Protein AF-A0A3N1KPX7-F1 (afdb_monomer_lite)

Secondary structure (DSSP, 8-state):
---SEEEETTEE---SHHHHHHHHHHHHHHHH-HHHHHH-SS--HHHHHHHHHHHTT-S-EEE---HHHHSGGG--TTTTTHHHHHHHHHHGGG---EEEE--HHHHHHHHHHHHHHH-TT-TTTTSSSS----HHHHHHHHHHHHHTT-TTSGGGTTT-HHHHHHHHHHHHGGG-EEEESGGGB-TT-BBPTHHHHHHT-PPPPSBPP-SS---HHHHHHHHHHHH-TT--HHHHHHHHHHTTTHHHHHHH-HHHHHHHIIIIIHHHHHHHHHHHHHHTSPP-----------

Radius of gyration: 21.43 Å; chains: 1; bounding box: 66×42×53 Å

pLDDT: mean 78.4, std 14.87, range [36.91, 95.75]

Sequence (294 aa):
MQDVVYLGPKGSRIDDPRLKQAANLLVSTIKFRPREIVTASRLPAALLDAADAVLQLGRPVLFSEETLATSATQLDYDRIPLVPLALARLFGDRLGAAIVLREPLAFIASLLLQKMWSRPHSSQATKTGGGWPGPRDILDLHLAAADRQDPRFIFTSACRYDRIIEAYRKALGPGLALFAYEPLFDERRLYRHAFSDLLGTAPADGEIGHENPSSEDKRLEMASRYLGRQADPQQILQFAAAWADLPDIVTQDSRLVAYAERHCMTPYAEALRATEALASRRPRADLGRRRAIG

Organism: NCBI:txid94

Structure (mmCIF, N/CA/C/O backbone):
data_AF-A0A3N1KPX7-F1
#
_entry.id   AF-A0A3N1KPX7-F1
#
loop_
_atom_site.group_PDB
_atom_site.id
_atom_site.type_symbol
_atom_site.label_atom_id
_atom_site.label_alt_id
_atom_site.label_comp_id
_atom_site.label_asym_id
_atom_site.label_entity_id
_atom_site.label_seq_id
_atom_site.pdbx_PDB_ins_code
_atom_site.Cartn_x
_atom_site.Cartn_y
_atom_site.Cartn_z
_atom_site.occupancy
_atom_site.B_iso_or_equiv
_atom_site.auth_seq_id
_atom_site.auth_comp_id
_atom_site.auth_asym_id
_atom_site.auth_atom_id
_atom_site.pdbx_PDB_model_num
ATOM 1 N N . MET A 1 1 ? -10.383 23.419 8.125 1.00 44.06 1 MET A N 1
ATOM 2 C CA . MET A 1 1 ? -10.549 22.133 7.425 1.00 44.06 1 MET A CA 1
ATOM 3 C C . MET A 1 1 ? -9.345 21.245 7.740 1.00 44.06 1 MET A C 1
ATOM 5 O O . MET A 1 1 ? -8.367 21.242 7.006 1.00 44.06 1 MET A O 1
ATOM 9 N N . GLN A 1 2 ? -9.359 20.583 8.897 1.00 53.00 2 GLN A N 1
ATOM 10 C CA . GLN A 1 2 ? -8.434 19.485 9.220 1.00 53.00 2 GLN A CA 1
ATOM 11 C C . GLN A 1 2 ? -9.227 18.496 10.077 1.00 53.00 2 GLN A C 1
ATOM 13 O O . GLN A 1 2 ? -9.071 18.412 11.299 1.00 53.00 2 GLN A O 1
ATOM 18 N N . ASP A 1 3 ? -10.153 17.820 9.401 1.00 76.81 3 ASP A N 1
ATOM 19 C CA . ASP A 1 3 ? -11.158 16.951 10.020 1.00 76.81 3 ASP A CA 1
ATOM 20 C C . ASP A 1 3 ? -10.636 15.519 10.210 1.00 76.81 3 ASP A C 1
ATOM 22 O O . ASP A 1 3 ? -11.316 14.688 10.796 1.00 76.81 3 ASP A O 1
ATOM 26 N N . VAL A 1 4 ? -9.407 15.235 9.763 1.00 76.12 4 VAL A N 1
ATOM 27 C CA . VAL A 1 4 ? -8.743 13.934 9.900 1.00 76.12 4 VAL A CA 1
ATOM 28 C C . VAL A 1 4 ? -7.304 14.138 10.359 1.00 76.12 4 VAL A C 1
ATOM 30 O O . VAL A 1 4 ? -6.575 14.965 9.807 1.00 76.12 4 VAL A O 1
ATOM 33 N N . VAL A 1 5 ? -6.876 13.354 11.345 1.00 82.31 5 VAL A N 1
ATOM 34 C CA . VAL A 1 5 ? -5.485 13.321 11.807 1.00 82.31 5 VAL A CA 1
ATOM 35 C C . VAL A 1 5 ? -4.746 12.201 11.083 1.00 82.31 5 VAL A C 1
ATOM 37 O O . VAL A 1 5 ? -5.077 11.028 11.231 1.00 82.31 5 VAL A O 1
ATOM 40 N N . TYR A 1 6 ? -3.733 12.552 10.291 1.00 83.12 6 TYR A N 1
ATOM 41 C CA . TYR A 1 6 ? -2.891 11.573 9.601 1.00 83.12 6 TYR A CA 1
ATOM 42 C C . TYR A 1 6 ? -1.758 11.088 10.507 1.00 83.12 6 TYR A C 1
ATOM 44 O O . TYR A 1 6 ? -0.968 11.897 11.009 1.00 83.12 6 TYR A O 1
ATOM 52 N N . LEU A 1 7 ? -1.656 9.768 10.650 1.00 82.00 7 LEU A N 1
ATOM 53 C CA . LEU A 1 7 ? -0.546 9.060 11.273 1.00 82.00 7 LEU A CA 1
ATOM 54 C C . LEU A 1 7 ? 0.114 8.165 10.223 1.00 82.00 7 LEU A C 1
ATOM 56 O O . LEU A 1 7 ? -0.466 7.177 9.776 1.00 82.00 7 LEU A O 1
ATOM 60 N N . GLY A 1 8 ? 1.342 8.494 9.834 1.00 74.44 8 GLY A N 1
ATOM 61 C CA . GLY A 1 8 ? 2.063 7.703 8.846 1.00 74.44 8 GLY A CA 1
ATOM 62 C C . GLY A 1 8 ? 3.578 7.803 8.972 1.00 74.44 8 GLY A C 1
ATOM 63 O O . GLY A 1 8 ? 4.103 8.469 9.867 1.00 74.44 8 GLY A O 1
ATOM 64 N N . PRO A 1 9 ? 4.316 7.138 8.072 1.00 63.47 9 PRO A N 1
ATOM 65 C CA . PRO A 1 9 ? 5.773 7.025 8.150 1.00 63.47 9 PRO A CA 1
ATOM 66 C C . PRO A 1 9 ? 6.507 8.354 7.953 1.00 63.47 9 PRO A C 1
ATOM 68 O O . PRO A 1 9 ? 7.649 8.482 8.386 1.00 63.47 9 PRO A O 1
ATOM 71 N N . LYS A 1 10 ? 5.858 9.349 7.336 1.00 66.00 10 LYS A N 1
ATOM 72 C CA . LYS A 1 10 ? 6.381 10.717 7.198 1.00 66.00 10 LYS A CA 1
ATOM 73 C C . LYS A 1 10 ? 6.104 11.596 8.431 1.00 66.00 10 LYS A C 1
ATOM 75 O O . L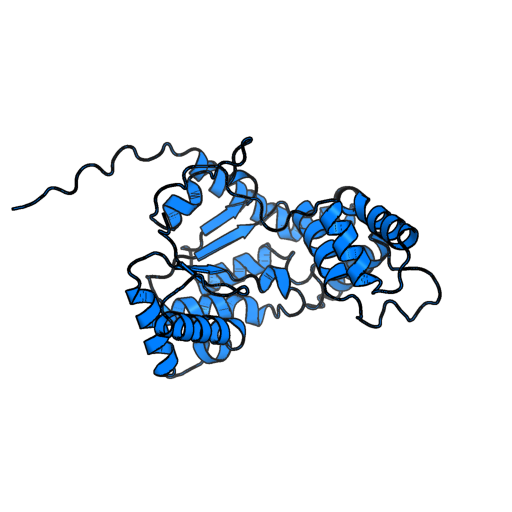YS A 1 10 ? 6.413 12.784 8.412 1.00 66.00 10 LYS A O 1
ATOM 80 N N . GLY A 1 11 ? 5.549 11.015 9.497 1.00 67.31 11 GLY A N 1
ATOM 81 C CA . GLY A 1 11 ? 5.198 11.686 10.748 1.00 67.31 11 GLY A CA 1
ATOM 82 C C . GLY A 1 11 ? 3.704 11.989 10.875 1.00 67.31 11 GLY A C 1
ATOM 83 O O . GLY A 1 11 ? 2.906 11.700 9.984 1.00 67.31 11 GLY A O 1
ATOM 84 N N . SER A 1 12 ? 3.332 12.575 12.014 1.00 72.69 12 SER A N 1
ATOM 85 C CA . SER A 1 12 ? 1.973 13.038 12.301 1.00 72.69 12 SER A CA 1
ATOM 86 C C . SER A 1 12 ? 1.849 14.550 12.112 1.00 72.69 12 SER A C 1
ATOM 88 O O . SER A 1 12 ? 2.711 15.304 12.574 1.00 72.69 12 SER A O 1
ATOM 90 N N . ARG A 1 13 ? 0.741 15.010 11.522 1.00 75.75 13 ARG A N 1
ATOM 91 C CA . ARG A 1 13 ? 0.365 16.439 11.494 1.00 75.75 13 ARG A CA 1
ATOM 92 C C . ARG A 1 13 ? -0.357 16.819 12.797 1.00 75.75 13 ARG A C 1
ATOM 94 O O . ARG A 1 13 ? -1.526 17.180 12.781 1.00 75.75 13 ARG A O 1
ATOM 101 N N . ILE A 1 14 ? 0.323 16.619 13.927 1.00 83.44 14 ILE A N 1
ATOM 102 C CA . ILE A 1 14 ? -0.175 16.923 15.277 1.00 83.44 14 ILE A CA 1
ATOM 103 C C . ILE A 1 14 ? 0.752 17.972 15.888 1.00 83.44 14 ILE A C 1
ATOM 105 O O . ILE A 1 14 ? 1.956 17.725 16.005 1.00 83.44 14 ILE A O 1
ATOM 109 N N . ASP A 1 15 ? 0.180 19.109 16.280 1.00 84.56 15 ASP A N 1
ATOM 110 C CA . ASP A 1 15 ? 0.929 20.229 16.860 1.00 84.56 15 ASP A CA 1
ATOM 111 C C . ASP A 1 15 ? 1.203 20.041 18.358 1.00 84.56 15 ASP A C 1
ATOM 113 O O . ASP A 1 15 ? 2.252 20.455 18.849 1.00 84.56 15 ASP A O 1
ATOM 117 N N . ASP A 1 16 ? 0.303 19.370 19.086 1.00 87.88 16 ASP A N 1
ATOM 118 C CA . ASP A 1 16 ? 0.487 19.075 20.509 1.00 87.88 16 ASP A CA 1
ATOM 119 C C . ASP A 1 16 ? 1.662 18.090 20.718 1.00 87.88 16 ASP A C 1
ATOM 121 O O . ASP A 1 16 ? 1.612 16.956 20.224 1.00 87.88 16 ASP A O 1
ATOM 125 N N . PRO A 1 17 ? 2.717 18.470 21.469 1.00 89.38 17 PRO A N 1
ATOM 126 C C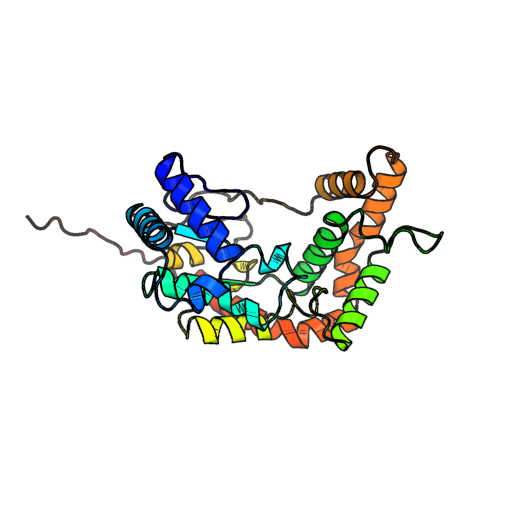A . PRO A 1 17 ? 3.902 17.631 21.644 1.00 89.38 17 PRO A CA 1
ATOM 127 C C . PRO A 1 17 ? 3.639 16.294 22.346 1.00 89.38 17 PRO A C 1
ATOM 129 O O . PRO A 1 17 ? 4.281 15.294 22.013 1.00 89.38 17 PRO A O 1
ATOM 132 N N . ARG A 1 18 ? 2.703 16.252 23.303 1.00 87.56 18 ARG A N 1
ATOM 133 C CA . ARG A 1 18 ? 2.369 15.031 24.052 1.00 87.56 18 ARG A CA 1
ATOM 134 C C . ARG A 1 18 ? 1.606 14.059 23.162 1.00 87.56 18 ARG A C 1
ATOM 136 O O . ARG A 1 18 ? 1.960 12.883 23.093 1.00 87.56 18 ARG A O 1
ATOM 143 N N . LEU A 1 19 ? 0.618 14.558 22.421 1.00 88.81 19 LEU A N 1
ATOM 144 C CA . LEU A 1 19 ? -0.140 13.755 21.459 1.00 88.81 19 LEU A CA 1
ATOM 145 C C . LEU A 1 19 ? 0.745 13.274 20.307 1.00 88.81 19 LEU A C 1
ATOM 147 O O . LEU A 1 19 ? 0.646 12.122 19.890 1.00 88.81 19 LEU A O 1
ATOM 151 N N . LYS A 1 20 ? 1.672 14.114 19.839 1.00 89.94 20 LYS A N 1
ATOM 152 C CA . LYS A 1 20 ? 2.679 13.728 18.846 1.00 89.94 20 LYS A CA 1
ATOM 153 C C . LYS A 1 20 ? 3.583 12.606 19.360 1.00 89.94 20 LYS A C 1
ATOM 155 O O . LYS A 1 20 ? 3.873 11.666 18.622 1.00 89.94 20 LYS A O 1
ATOM 160 N N . GLN A 1 21 ? 4.012 12.664 20.622 1.00 90.56 21 GLN A N 1
ATOM 161 C CA . GLN A 1 21 ? 4.800 11.595 21.240 1.00 90.56 21 GLN A CA 1
ATOM 162 C C . GLN A 1 21 ? 4.004 10.284 21.346 1.00 90.56 21 GLN A C 1
ATOM 164 O O . GLN A 1 21 ? 4.529 9.232 20.977 1.00 90.56 21 GLN A O 1
ATOM 169 N N . ALA A 1 22 ? 2.742 10.347 21.783 1.00 91.62 22 ALA A N 1
ATOM 170 C CA . ALA A 1 22 ? 1.843 9.193 21.834 1.00 91.62 22 ALA A CA 1
ATOM 171 C C . ALA A 1 22 ? 1.631 8.567 20.443 1.00 91.62 22 ALA A C 1
ATOM 173 O O . ALA A 1 22 ? 1.821 7.362 20.259 1.00 91.62 22 ALA A O 1
ATOM 174 N N . ALA A 1 23 ? 1.334 9.393 19.439 1.00 89.12 23 ALA A N 1
ATOM 175 C CA . ALA A 1 23 ? 1.186 8.968 18.052 1.00 89.12 23 ALA A CA 1
ATOM 176 C C . ALA A 1 23 ? 2.457 8.297 17.507 1.00 89.12 23 ALA A C 1
ATOM 178 O O . ALA A 1 23 ? 2.382 7.233 16.893 1.00 89.12 23 ALA A O 1
ATOM 179 N N . ASN A 1 24 ? 3.634 8.868 17.774 1.00 88.75 24 ASN A N 1
ATOM 180 C CA . ASN A 1 24 ? 4.909 8.284 17.359 1.00 88.75 24 ASN A CA 1
ATOM 181 C C . ASN A 1 24 ? 5.181 6.934 18.038 1.00 88.75 24 ASN A C 1
ATOM 183 O O . ASN A 1 24 ? 5.675 6.012 17.384 1.00 88.75 24 ASN A O 1
ATOM 187 N N . LEU A 1 25 ? 4.844 6.794 19.326 1.00 91.06 25 LEU A N 1
ATOM 188 C CA . LEU A 1 25 ? 4.960 5.523 20.044 1.00 91.06 25 LEU A CA 1
ATOM 189 C C . LEU A 1 25 ? 4.067 4.447 19.412 1.00 91.06 25 LEU A C 1
ATOM 191 O O . LEU A 1 25 ? 4.541 3.330 19.181 1.00 91.06 25 LEU A O 1
ATOM 195 N N . LEU A 1 26 ? 2.814 4.787 19.097 1.00 89.81 26 LEU A N 1
ATOM 196 C CA . LEU A 1 26 ? 1.881 3.888 18.415 1.00 89.81 26 LEU A CA 1
ATOM 197 C C . LEU A 1 26 ? 2.402 3.484 17.039 1.00 89.81 26 LEU A C 1
ATOM 199 O O . LEU A 1 26 ? 2.570 2.294 16.789 1.00 89.81 26 LEU A O 1
ATOM 203 N N . VAL A 1 27 ? 2.715 4.456 16.174 1.00 86.62 27 VAL A N 1
ATOM 204 C CA . VAL A 1 27 ? 3.198 4.202 14.807 1.00 86.62 27 VAL A CA 1
ATOM 205 C C . VAL A 1 27 ? 4.447 3.329 14.828 1.00 86.62 27 VAL A C 1
ATOM 207 O O . VAL A 1 27 ? 4.504 2.328 14.119 1.00 86.62 27 VAL A O 1
ATOM 210 N N . SER A 1 28 ? 5.424 3.656 15.676 1.00 85.75 28 SER A N 1
ATOM 211 C CA . SER A 1 28 ? 6.653 2.870 15.804 1.00 85.75 28 SER A CA 1
ATOM 212 C C . SER A 1 28 ? 6.374 1.443 16.289 1.00 85.75 28 SER A C 1
ATOM 214 O O . SER A 1 28 ? 6.870 0.476 15.709 1.00 85.75 28 SER A O 1
ATOM 216 N N . THR A 1 29 ? 5.542 1.278 17.319 1.00 88.19 29 THR A N 1
ATOM 217 C CA . THR A 1 29 ? 5.280 -0.048 17.899 1.00 88.19 29 THR A CA 1
ATOM 218 C C . THR A 1 29 ? 4.440 -0.917 16.967 1.00 88.19 29 THR A C 1
ATOM 220 O O . THR A 1 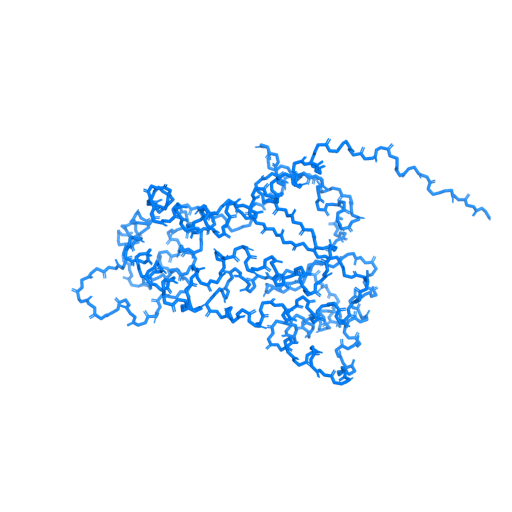29 ? 4.789 -2.074 16.753 1.00 88.19 29 THR A O 1
ATOM 223 N N . ILE A 1 30 ? 3.400 -0.364 16.341 1.00 86.31 30 ILE A N 1
ATOM 224 C CA . ILE A 1 30 ? 2.576 -1.072 15.354 1.00 86.31 30 ILE A CA 1
ATOM 225 C C . ILE A 1 30 ? 3.413 -1.455 14.130 1.00 86.31 30 ILE A C 1
ATOM 227 O O . ILE A 1 30 ? 3.318 -2.582 13.657 1.00 86.31 30 ILE A O 1
ATOM 231 N N . LYS A 1 31 ? 4.272 -0.559 13.631 1.00 79.12 31 LYS A N 1
ATOM 232 C CA . LYS A 1 31 ? 5.071 -0.820 12.428 1.00 79.12 31 LYS A CA 1
ATOM 233 C C . LYS A 1 31 ? 6.187 -1.836 12.662 1.00 79.12 31 LYS A C 1
ATOM 235 O O . LYS A 1 31 ? 6.390 -2.731 11.847 1.00 79.12 31 LYS A O 1
ATOM 240 N N . PHE A 1 32 ? 6.939 -1.689 13.750 1.00 81.94 32 PHE A N 1
ATOM 241 C CA . PHE A 1 32 ? 8.173 -2.456 13.951 1.00 81.94 32 PHE A CA 1
ATOM 242 C C . PHE A 1 32 ? 8.013 -3.635 14.910 1.00 81.94 32 PHE A C 1
ATOM 244 O O . PHE A 1 32 ? 8.812 -4.569 14.863 1.00 81.94 32 PHE A O 1
ATOM 251 N N . ARG A 1 33 ? 6.989 -3.613 15.769 1.00 85.75 33 ARG A N 1
ATOM 252 C CA . ARG A 1 33 ? 6.755 -4.620 16.814 1.00 85.75 33 ARG A CA 1
ATOM 253 C C . ARG A 1 33 ? 5.288 -5.092 16.888 1.00 85.75 33 ARG A C 1
ATOM 255 O O . ARG A 1 33 ? 4.789 -5.327 17.989 1.00 85.75 33 ARG A O 1
ATOM 262 N N . PRO A 1 34 ? 4.573 -5.311 15.761 1.00 86.62 34 PRO A N 1
ATOM 263 C CA . PRO A 1 34 ? 3.159 -5.688 15.818 1.00 86.62 34 PRO A CA 1
ATOM 264 C C . PRO A 1 34 ? 2.943 -7.050 16.489 1.00 86.62 34 PRO A C 1
ATOM 266 O O . PRO A 1 34 ? 1.943 -7.254 17.170 1.00 86.62 34 PRO A O 1
ATOM 269 N N . ARG A 1 35 ? 3.907 -7.976 16.367 1.00 87.31 35 ARG A N 1
ATOM 270 C CA . ARG A 1 35 ? 3.843 -9.287 17.028 1.00 87.31 35 ARG A CA 1
ATOM 271 C C . ARG A 1 35 ? 3.760 -9.155 18.547 1.00 87.31 35 ARG A C 1
ATOM 273 O O . ARG A 1 35 ? 2.955 -9.852 19.147 1.00 87.31 35 ARG A O 1
ATOM 280 N N . GLU A 1 36 ? 4.535 -8.248 19.144 1.00 90.00 36 GLU A N 1
ATOM 281 C CA . GLU A 1 36 ? 4.521 -8.016 20.595 1.00 90.00 36 GLU A CA 1
ATOM 282 C C . GLU A 1 36 ? 3.133 -7.578 21.071 1.00 90.00 36 GLU A C 1
ATOM 284 O O . GLU A 1 36 ? 2.668 -8.045 22.104 1.00 90.00 36 GLU A O 1
ATOM 289 N N . ILE A 1 37 ? 2.434 -6.751 20.287 1.00 91.56 37 ILE A N 1
ATOM 290 C CA . ILE A 1 37 ? 1.055 -6.335 20.577 1.00 91.56 37 ILE A CA 1
ATOM 291 C C . ILE A 1 37 ? 0.115 -7.542 20.491 1.00 91.56 37 ILE A C 1
ATOM 293 O O . ILE A 1 37 ? -0.663 -7.803 21.409 1.00 91.56 37 ILE A O 1
ATOM 297 N N . VAL A 1 38 ? 0.191 -8.294 19.391 1.00 90.31 38 VAL A N 1
ATOM 298 C CA . VAL A 1 38 ? -0.724 -9.409 19.114 1.00 90.31 38 VAL A CA 1
ATOM 299 C C . VAL A 1 38 ? -0.571 -10.537 20.133 1.00 90.31 38 VAL A C 1
ATOM 301 O O . VAL A 1 38 ? -1.583 -11.073 20.578 1.00 90.31 38 VAL A O 1
ATOM 304 N N . THR A 1 39 ? 0.651 -10.881 20.543 1.00 91.31 39 THR A N 1
ATOM 305 C CA . THR A 1 39 ? 0.910 -12.035 21.423 1.00 91.31 39 THR A CA 1
ATOM 306 C C . THR A 1 39 ? 0.990 -11.685 22.907 1.00 91.31 39 THR A C 1
ATOM 308 O O . THR A 1 39 ? 1.077 -12.594 23.730 1.00 91.31 39 THR A O 1
ATOM 311 N N . ALA A 1 40 ? 0.986 -10.402 23.281 1.00 93.19 40 ALA A N 1
ATOM 312 C CA . ALA A 1 40 ? 1.050 -10.009 24.684 1.00 93.19 40 ALA A CA 1
ATOM 313 C C . ALA A 1 40 ? -0.129 -10.585 25.482 1.00 93.19 40 ALA A C 1
ATOM 315 O O . ALA A 1 40 ? -1.281 -10.522 25.051 1.00 93.19 40 ALA A O 1
ATOM 316 N N . SER A 1 41 ? 0.129 -11.090 26.689 1.00 95.19 41 SER A N 1
ATOM 317 C CA . SER A 1 41 ? -0.938 -11.388 27.655 1.00 95.19 41 SER A CA 1
ATOM 318 C C . SER A 1 41 ? -1.558 -10.095 28.194 1.00 95.19 41 SER A C 1
ATOM 320 O O . SER A 1 41 ? -2.773 -9.996 28.339 1.00 95.19 41 SER A O 1
ATOM 322 N N . ARG A 1 42 ? -0.727 -9.067 28.403 1.00 95.31 42 ARG A N 1
ATOM 323 C CA . ARG A 1 42 ? -1.123 -7.712 28.793 1.00 95.31 42 ARG A CA 1
ATOM 324 C C . ARG A 1 42 ? -0.308 -6.681 28.019 1.00 95.31 42 ARG A C 1
ATOM 326 O O . ARG A 1 42 ? 0.910 -6.800 27.927 1.00 95.31 42 ARG A O 1
ATOM 333 N N . LEU A 1 43 ? -0.981 -5.664 27.483 1.00 95.38 43 LEU A N 1
ATOM 334 C CA . LEU A 1 43 ? -0.317 -4.583 26.757 1.00 95.38 43 LEU A CA 1
ATOM 335 C C . LEU A 1 43 ? 0.403 -3.623 27.724 1.00 95.38 43 LEU A C 1
ATOM 337 O O . LEU A 1 43 ? -0.100 -3.394 28.829 1.00 95.38 43 LEU A O 1
ATOM 341 N N . PRO A 1 44 ? 1.559 -3.049 27.333 1.00 94.69 44 PRO A N 1
ATOM 342 C CA . PRO A 1 44 ? 2.244 -2.038 28.135 1.00 94.69 44 PRO A CA 1
ATOM 343 C C . PRO A 1 44 ? 1.335 -0.834 28.410 1.00 94.69 44 PRO A C 1
ATOM 345 O O . PRO A 1 44 ? 0.696 -0.337 27.485 1.00 94.69 44 PRO A O 1
ATOM 348 N N . ALA A 1 45 ? 1.322 -0.330 29.650 1.00 95.75 45 ALA A N 1
ATOM 349 C CA . ALA A 1 45 ? 0.488 0.814 30.042 1.00 95.75 45 ALA A CA 1
ATOM 350 C C . ALA A 1 45 ? 0.715 2.028 29.128 1.00 95.75 45 ALA A C 1
ATOM 352 O O . ALA A 1 45 ? -0.232 2.537 28.551 1.00 95.75 45 ALA A O 1
ATOM 353 N N . ALA A 1 46 ? 1.977 2.370 28.848 1.00 95.12 46 ALA A N 1
ATOM 354 C CA . ALA A 1 46 ? 2.320 3.471 27.947 1.00 95.12 46 ALA A CA 1
ATOM 355 C C . ALA A 1 46 ? 1.744 3.323 26.523 1.00 95.12 46 ALA A C 1
ATOM 357 O O . ALA A 1 46 ? 1.493 4.323 25.857 1.00 95.12 46 ALA A O 1
ATOM 358 N N . LEU A 1 47 ? 1.547 2.091 26.035 1.00 95.44 47 LEU A N 1
ATOM 359 C CA . LEU A 1 47 ? 0.937 1.851 24.725 1.00 95.44 47 LEU A CA 1
ATOM 360 C C . LEU A 1 47 ? -0.585 2.040 24.773 1.00 95.44 47 LEU A C 1
ATOM 362 O O . LEU A 1 47 ? -1.152 2.580 23.827 1.00 95.44 47 LEU A O 1
ATOM 366 N N . LEU A 1 48 ? -1.224 1.612 25.865 1.00 95.56 48 LEU A N 1
ATOM 367 C CA . LEU A 1 48 ? -2.651 1.836 26.107 1.00 95.56 48 LEU A CA 1
ATOM 368 C C . LEU A 1 48 ? -2.942 3.330 26.287 1.00 95.56 48 LEU A C 1
ATOM 370 O O . LEU A 1 48 ? -3.792 3.860 25.582 1.00 95.56 48 LEU A O 1
ATOM 374 N N . ASP A 1 49 ? -2.155 4.020 27.114 1.00 95.75 49 ASP A N 1
ATOM 375 C CA . ASP A 1 49 ? -2.259 5.467 27.325 1.00 95.75 49 ASP A CA 1
ATOM 376 C C . ASP A 1 49 ? -2.094 6.231 26.004 1.00 95.75 49 ASP A C 1
ATOM 378 O O . ASP A 1 49 ? -2.810 7.193 25.730 1.00 95.75 49 ASP A O 1
ATOM 382 N N . ALA A 1 50 ? -1.170 5.785 25.144 1.00 94.44 50 ALA A N 1
ATOM 383 C CA . ALA A 1 50 ? -0.988 6.378 23.827 1.00 94.44 50 ALA A CA 1
ATOM 384 C C . ALA A 1 50 ? -2.189 6.132 22.899 1.00 94.44 50 ALA A C 1
ATOM 386 O O . ALA A 1 50 ? -2.600 7.053 22.191 1.00 94.44 50 ALA A O 1
ATOM 387 N N . ALA A 1 51 ? -2.757 4.919 22.902 1.00 93.50 51 ALA A N 1
ATOM 388 C CA . ALA A 1 51 ? -3.975 4.603 22.153 1.00 93.50 51 ALA A CA 1
ATOM 389 C C . ALA A 1 51 ? -5.148 5.477 22.616 1.00 93.50 51 ALA A C 1
ATOM 391 O O . ALA A 1 51 ? -5.809 6.099 21.782 1.00 93.50 51 ALA A O 1
ATOM 392 N N . ASP A 1 52 ? -5.350 5.595 23.928 1.00 93.94 52 ASP A N 1
ATOM 393 C CA . ASP A 1 52 ? -6.402 6.421 24.522 1.00 93.94 52 ASP A CA 1
ATOM 394 C C . ASP A 1 52 ? -6.217 7.906 24.197 1.00 93.94 52 ASP A C 1
ATOM 396 O O . ASP A 1 52 ? -7.181 8.577 23.829 1.00 93.94 52 ASP A O 1
ATOM 400 N N . ALA A 1 53 ? -4.983 8.412 24.226 1.00 92.31 53 ALA A N 1
ATOM 401 C CA . ALA A 1 53 ? -4.684 9.788 23.838 1.00 92.31 53 ALA A CA 1
ATOM 402 C C . ALA A 1 53 ? -5.054 10.077 22.369 1.00 92.31 53 ALA A C 1
ATOM 404 O O . ALA A 1 53 ? -5.602 11.136 22.063 1.00 92.31 53 ALA A O 1
ATOM 405 N N . VAL A 1 54 ? -4.809 9.127 21.458 1.00 88.56 54 VAL A N 1
ATOM 406 C CA . VAL A 1 54 ? -5.223 9.246 20.049 1.00 88.56 54 VAL A CA 1
ATOM 407 C C . VAL A 1 54 ? -6.746 9.206 19.906 1.00 88.56 54 VAL A C 1
ATOM 409 O O . VAL A 1 54 ? -7.311 9.962 19.120 1.00 88.56 54 VAL A O 1
ATOM 412 N N . LEU A 1 55 ? -7.434 8.386 20.696 1.00 87.44 55 LEU A N 1
ATOM 413 C CA . LEU A 1 55 ? -8.898 8.308 20.691 1.00 87.44 55 LEU A CA 1
ATOM 414 C C . LEU A 1 55 ? -9.561 9.581 21.236 1.00 87.44 55 LEU A C 1
ATOM 416 O O . LEU A 1 55 ? -10.636 9.969 20.778 1.00 87.44 55 LEU A O 1
ATOM 420 N N . GLN A 1 56 ? -8.904 10.262 22.173 1.00 88.94 56 GLN A N 1
ATOM 421 C CA . GLN A 1 56 ? -9.362 11.527 22.749 1.00 88.94 56 GLN A CA 1
ATOM 422 C C . GLN A 1 56 ? -9.219 12.728 21.801 1.00 88.94 56 GLN A C 1
ATOM 424 O O . GLN A 1 56 ? -9.745 13.797 22.106 1.00 88.94 56 GLN A O 1
ATOM 429 N N . LEU A 1 57 ? -8.588 12.570 20.628 1.00 85.62 57 LEU A N 1
ATOM 430 C CA . LEU A 1 57 ? -8.512 13.631 19.613 1.00 85.62 57 LEU A CA 1
ATOM 431 C C . LEU A 1 57 ? -9.895 14.084 19.118 1.00 85.62 57 LEU A C 1
ATOM 433 O O . LEU A 1 57 ? -10.009 15.169 18.545 1.00 85.62 57 LEU A O 1
ATOM 437 N N . GLY A 1 58 ? -10.934 13.259 19.314 1.00 81.75 58 GLY A N 1
ATOM 438 C CA . GLY A 1 58 ? -12.315 13.575 18.939 1.00 81.75 58 GLY A CA 1
ATOM 439 C C . GLY A 1 58 ? -12.521 13.714 17.428 1.00 81.75 58 GLY A C 1
ATOM 440 O O . GLY A 1 58 ? -13.518 14.285 16.993 1.00 81.75 58 GLY A O 1
ATOM 441 N N . ARG A 1 59 ? -11.565 13.229 16.629 1.00 83.44 59 ARG A N 1
ATOM 442 C CA . ARG A 1 59 ? -11.550 13.299 15.165 1.00 83.44 59 ARG A CA 1
ATOM 443 C C . ARG A 1 59 ? -11.119 11.949 14.591 1.00 83.44 59 ARG A C 1
ATOM 445 O O . ARG A 1 59 ? -10.333 11.258 15.243 1.00 83.44 59 ARG A O 1
ATOM 452 N N . PRO A 1 60 ? -11.574 11.586 13.381 1.00 83.06 60 PRO A N 1
ATOM 453 C CA . PRO A 1 60 ? -11.053 10.436 12.658 1.00 83.06 60 PRO A CA 1
ATOM 454 C C . PRO A 1 60 ? -9.527 10.475 12.532 1.00 83.06 60 PRO A C 1
ATOM 456 O O . PRO A 1 60 ? -8.926 11.519 12.261 1.00 83.06 60 PRO A O 1
ATOM 459 N N . VAL A 1 61 ? -8.902 9.314 12.710 1.00 83.06 61 VAL A N 1
ATOM 460 C CA . VAL A 1 61 ? -7.453 9.138 12.609 1.00 83.06 61 VAL A CA 1
ATOM 461 C C . VAL A 1 61 ? -7.174 8.185 11.460 1.00 83.06 61 VAL A C 1
ATOM 463 O O . VAL A 1 61 ? -7.585 7.027 11.493 1.00 83.06 61 VAL A O 1
ATOM 466 N N . LEU A 1 62 ? -6.467 8.670 10.444 1.00 84.69 62 LEU A N 1
ATOM 467 C CA . LEU A 1 62 ? -6.032 7.844 9.329 1.00 84.69 62 LEU A CA 1
ATOM 468 C C . LEU A 1 62 ? -4.640 7.299 9.629 1.00 84.69 62 LEU A C 1
ATOM 470 O O . LEU A 1 62 ? -3.656 8.041 9.604 1.00 84.69 62 LEU A O 1
ATOM 474 N N . PHE A 1 63 ? -4.563 5.997 9.885 1.00 81.81 63 PHE A N 1
ATOM 475 C CA . PHE A 1 63 ? -3.299 5.277 9.965 1.00 81.81 63 PHE A CA 1
ATOM 476 C C . PHE A 1 63 ? -2.928 4.742 8.579 1.00 81.81 63 PHE A C 1
ATOM 478 O O . PHE A 1 63 ? -3.615 3.870 8.050 1.00 81.81 63 PHE A O 1
ATOM 485 N N . SER A 1 64 ? -1.846 5.254 7.990 1.00 77.12 64 SER A N 1
ATOM 486 C CA . SER A 1 64 ? -1.348 4.756 6.703 1.00 77.12 64 SER A CA 1
ATOM 487 C C . SER A 1 64 ? -0.268 3.698 6.906 1.00 77.12 64 SER A C 1
ATOM 489 O O . SER A 1 64 ? 0.844 3.985 7.362 1.00 77.12 64 SER A O 1
ATOM 491 N N . GLU A 1 65 ? -0.592 2.465 6.527 1.00 70.06 65 GLU A N 1
ATOM 492 C CA . GLU A 1 65 ? 0.357 1.362 6.418 1.00 70.06 65 GLU A CA 1
ATOM 493 C C . GLU A 1 65 ? 1.006 1.425 5.025 1.00 70.06 65 GLU A C 1
ATOM 495 O O . GLU A 1 65 ? 0.512 0.866 4.051 1.00 70.06 65 GLU A O 1
ATOM 500 N N . GLU A 1 66 ? 2.102 2.179 4.895 1.00 63.91 66 GLU A N 1
ATOM 501 C CA . GLU A 1 66 ? 2.872 2.195 3.640 1.00 63.91 66 GLU A CA 1
ATOM 502 C C . GLU A 1 66 ? 3.876 1.035 3.566 1.00 63.91 66 GLU A C 1
ATOM 504 O O . GLU A 1 66 ? 4.572 0.895 2.561 1.00 63.91 66 GLU A O 1
ATOM 509 N N . THR A 1 67 ? 4.028 0.223 4.617 1.00 54.06 67 THR A N 1
ATOM 510 C CA . THR A 1 67 ? 5.050 -0.837 4.700 1.00 54.06 67 THR A CA 1
ATOM 511 C C . THR A 1 67 ? 4.770 -1.952 3.688 1.00 54.06 67 THR A C 1
ATOM 513 O O . THR A 1 67 ? 5.726 -2.475 3.112 1.00 54.06 67 THR A O 1
ATOM 516 N N . LEU A 1 68 ? 3.499 -2.232 3.364 1.00 52.06 68 LEU A N 1
ATOM 517 C CA . LEU A 1 68 ? 3.113 -3.118 2.259 1.00 52.06 68 LEU A CA 1
ATOM 518 C C . LEU A 1 68 ? 3.673 -2.644 0.901 1.00 52.06 68 LEU A C 1
ATOM 520 O O . LEU A 1 68 ? 4.103 -3.470 0.096 1.00 52.06 68 LEU A O 1
ATOM 524 N N . ALA A 1 69 ? 3.726 -1.329 0.656 1.00 47.72 69 ALA A N 1
ATOM 525 C CA . ALA A 1 69 ? 4.198 -0.747 -0.607 1.00 47.72 69 ALA A CA 1
ATOM 526 C C . ALA A 1 69 ? 5.706 -0.410 -0.608 1.00 47.72 69 ALA A C 1
ATOM 528 O O . ALA A 1 69 ? 6.392 -0.590 -1.610 1.00 47.72 69 ALA A O 1
ATOM 529 N N . THR A 1 70 ? 6.247 0.060 0.518 1.00 46.28 70 THR A N 1
ATOM 530 C CA . THR A 1 70 ? 7.619 0.602 0.637 1.00 46.28 70 THR A CA 1
ATOM 531 C C . THR A 1 70 ? 8.631 -0.406 1.184 1.00 46.28 70 THR A C 1
ATOM 533 O O . THR A 1 70 ? 9.825 -0.308 0.900 1.00 46.28 70 THR A O 1
ATOM 536 N N . SER A 1 71 ? 8.163 -1.415 1.920 1.00 48.12 71 SER A N 1
ATOM 537 C CA . SER A 1 71 ? 8.964 -2.507 2.481 1.00 48.12 71 SER A CA 1
ATOM 538 C C . SER A 1 71 ? 8.488 -3.863 1.962 1.00 48.12 71 SER A C 1
ATOM 540 O O . SER A 1 71 ? 8.663 -4.877 2.633 1.00 48.12 71 SER A O 1
ATOM 542 N N . ALA A 1 72 ? 7.961 -3.898 0.731 1.00 45.75 72 ALA A N 1
ATOM 543 C CA . ALA A 1 72 ? 7.507 -5.098 0.026 1.00 45.75 72 ALA A CA 1
ATOM 544 C C . ALA A 1 72 ? 8.505 -6.275 0.095 1.00 45.75 72 ALA A C 1
ATOM 546 O O . ALA A 1 72 ? 8.119 -7.428 -0.005 1.00 45.75 72 ALA A O 1
ATOM 547 N N . THR A 1 73 ? 9.800 -6.026 0.304 1.00 45.84 73 THR A N 1
ATOM 548 C CA . THR A 1 73 ? 10.826 -7.077 0.436 1.00 45.84 73 THR A CA 1
ATOM 549 C C . THR A 1 73 ? 10.924 -7.711 1.833 1.00 45.84 73 THR A C 1
ATOM 551 O O . THR A 1 73 ? 11.851 -8.477 2.082 1.00 45.84 73 THR A O 1
ATOM 554 N N . GLN A 1 74 ? 10.079 -7.298 2.778 1.00 47.84 74 GLN A N 1
ATOM 555 C CA . GLN A 1 74 ? 10.022 -7.786 4.164 1.00 47.84 74 GLN A CA 1
ATOM 556 C C . GLN A 1 74 ? 8.640 -8.354 4.513 1.00 47.84 74 GLN A C 1
ATOM 558 O O . GLN A 1 74 ? 8.371 -8.631 5.684 1.00 47.84 74 GLN A O 1
ATOM 563 N N . LEU A 1 75 ? 7.768 -8.526 3.513 1.00 51.72 75 LEU A N 1
ATOM 564 C CA . LEU A 1 75 ? 6.477 -9.174 3.695 1.00 51.72 75 LEU A CA 1
ATOM 565 C C . LEU A 1 75 ? 6.694 -10.676 3.821 1.00 51.72 75 LEU A C 1
ATOM 567 O O . LEU A 1 75 ? 6.592 -11.446 2.876 1.00 51.72 75 LEU A O 1
ATOM 571 N N . ASP A 1 76 ? 7.022 -11.071 5.037 1.00 56.28 76 ASP A N 1
ATOM 572 C CA . ASP A 1 76 ? 6.658 -12.378 5.541 1.00 56.28 76 ASP A CA 1
ATOM 573 C C . ASP A 1 76 ? 5.119 -12.434 5.552 1.00 56.28 76 ASP A C 1
ATOM 575 O O . ASP A 1 76 ? 4.477 -11.594 6.189 1.00 56.28 76 ASP A O 1
ATOM 579 N N . TYR A 1 77 ? 4.511 -13.353 4.796 1.00 55.56 77 TYR A N 1
ATOM 580 C CA . TYR A 1 77 ? 3.048 -13.496 4.732 1.00 55.56 77 TYR A CA 1
ATOM 581 C C . TYR A 1 77 ? 2.435 -13.752 6.113 1.00 55.56 77 TYR A C 1
ATOM 583 O O . TYR A 1 77 ? 1.313 -13.312 6.372 1.00 55.56 77 TYR A O 1
ATOM 591 N N . ASP A 1 78 ? 3.205 -14.331 7.037 1.00 57.53 78 ASP A N 1
ATOM 592 C CA . ASP A 1 78 ? 2.801 -14.505 8.432 1.00 57.53 78 ASP A CA 1
ATOM 593 C C . ASP A 1 78 ? 2.778 -13.174 9.205 1.00 57.53 78 ASP A C 1
ATOM 595 O O . ASP A 1 78 ? 2.162 -13.065 10.268 1.00 57.53 78 ASP A O 1
ATOM 599 N N . ARG A 1 79 ? 3.440 -12.132 8.682 1.00 60.50 79 ARG A N 1
ATOM 600 C CA . ARG A 1 79 ? 3.448 -10.768 9.232 1.00 60.50 79 ARG A CA 1
ATOM 601 C C . ARG A 1 79 ? 2.413 -9.841 8.613 1.00 60.50 79 ARG A C 1
ATOM 603 O O . ARG A 1 79 ? 2.040 -8.877 9.279 1.00 60.50 79 ARG A O 1
ATOM 610 N N . ILE A 1 80 ? 1.926 -10.128 7.404 1.00 68.44 80 ILE A N 1
ATOM 611 C CA . ILE A 1 80 ? 0.901 -9.322 6.717 1.00 68.44 80 ILE A CA 1
ATOM 612 C C . ILE A 1 80 ? -0.328 -9.046 7.603 1.00 68.44 80 ILE A C 1
ATOM 614 O O . ILE A 1 80 ? -0.750 -7.890 7.649 1.00 68.44 80 ILE A O 1
ATOM 618 N N . PRO A 1 81 ? -0.876 -10.013 8.371 1.00 74.00 81 PRO A N 1
ATOM 619 C CA . PRO A 1 81 ? -2.011 -9.726 9.240 1.00 74.00 81 PRO A CA 1
ATOM 620 C C . PRO A 1 81 ? -1.617 -9.106 10.591 1.00 74.00 81 PRO A C 1
ATOM 622 O O . PRO A 1 81 ? -2.497 -8.709 11.346 1.00 74.00 81 PRO A O 1
ATOM 625 N N . LEU A 1 82 ? -0.334 -9.010 10.959 1.00 81.94 82 LEU A N 1
ATOM 626 C CA . LEU A 1 82 ? 0.031 -8.593 12.320 1.00 81.94 82 LEU A CA 1
ATOM 627 C C . LEU A 1 82 ? -0.265 -7.119 12.587 1.00 81.94 82 LEU A C 1
ATOM 629 O O . LEU A 1 82 ? -0.702 -6.792 13.685 1.00 81.94 82 LEU A O 1
ATOM 633 N N . VAL A 1 83 ? -0.047 -6.236 11.610 1.00 83.50 83 VAL A N 1
ATOM 634 C CA . VAL A 1 83 ? -0.405 -4.815 11.741 1.00 83.50 83 VAL A CA 1
ATOM 635 C C . VAL A 1 83 ? -1.917 -4.631 11.915 1.00 83.50 83 VAL A C 1
ATOM 637 O O . VAL A 1 83 ? -2.308 -4.028 12.917 1.00 83.50 83 VAL A O 1
ATOM 640 N N . PRO A 1 84 ? -2.786 -5.168 11.035 1.00 82.88 84 PRO A N 1
ATOM 641 C CA . PRO A 1 84 ? -4.225 -5.041 11.236 1.00 82.88 84 PRO A CA 1
ATOM 642 C C . PRO A 1 84 ? -4.705 -5.722 12.528 1.00 82.88 84 PRO A C 1
ATOM 644 O O . PRO A 1 84 ? -5.534 -5.147 13.226 1.00 82.88 84 PRO A O 1
ATOM 647 N N . LEU A 1 85 ? -4.144 -6.872 12.924 1.00 86.62 85 LEU A N 1
ATOM 648 C CA . LEU A 1 85 ? -4.466 -7.506 14.213 1.00 86.62 85 LEU A CA 1
ATOM 649 C C . LEU A 1 85 ? -4.039 -6.651 15.415 1.00 86.62 85 LEU A C 1
ATOM 651 O O . LEU A 1 85 ? -4.771 -6.561 16.399 1.00 86.62 85 LEU A O 1
ATOM 655 N N . ALA A 1 86 ? -2.869 -6.013 15.350 1.00 89.56 86 ALA A N 1
ATOM 656 C CA . ALA A 1 86 ? -2.400 -5.109 16.395 1.00 89.56 86 ALA A CA 1
ATOM 657 C C . ALA A 1 86 ? -3.319 -3.885 16.526 1.00 89.56 86 ALA A C 1
ATOM 659 O O . ALA A 1 86 ? -3.682 -3.511 17.641 1.00 89.56 86 ALA A O 1
ATOM 660 N N . LEU A 1 87 ? -3.738 -3.302 15.398 1.00 88.56 87 LEU A N 1
ATOM 661 C CA . LEU A 1 87 ? -4.714 -2.212 15.364 1.00 88.56 87 LEU A CA 1
ATOM 662 C C . LEU A 1 87 ? -6.068 -2.655 15.932 1.00 88.56 87 LEU A C 1
ATOM 664 O O . LEU A 1 87 ? -6.615 -1.968 16.792 1.00 88.56 87 LEU A O 1
ATOM 668 N N . ALA A 1 88 ? -6.579 -3.818 15.520 1.00 89.56 88 ALA A N 1
ATOM 669 C CA . ALA A 1 88 ? -7.842 -4.359 16.022 1.00 89.56 88 ALA A CA 1
ATOM 670 C C . ALA A 1 88 ? -7.785 -4.600 17.534 1.00 89.56 88 ALA A C 1
ATOM 672 O O . ALA A 1 88 ? -8.726 -4.283 18.254 1.00 89.56 88 ALA A O 1
ATOM 673 N N . ARG A 1 89 ? -6.649 -5.083 18.045 1.00 91.69 89 ARG A N 1
ATOM 674 C CA . ARG A 1 89 ? -6.450 -5.279 19.481 1.00 91.69 89 ARG A CA 1
ATOM 675 C C . ARG A 1 89 ? -6.416 -3.968 20.274 1.00 91.69 89 ARG A C 1
ATOM 677 O O . ARG A 1 89 ? -6.878 -3.950 21.411 1.00 91.69 89 ARG A O 1
ATOM 684 N N . LEU A 1 90 ? -5.851 -2.899 19.710 1.00 92.00 90 LEU A N 1
ATOM 685 C CA . LEU A 1 90 ? -5.762 -1.593 20.374 1.00 92.00 90 LEU A CA 1
ATOM 686 C C . LEU A 1 90 ? -7.080 -0.812 20.317 1.00 92.00 90 LEU A C 1
ATOM 688 O O . LEU A 1 90 ? -7.433 -0.131 21.279 1.00 92.00 90 LEU A O 1
ATOM 692 N N . PHE A 1 91 ? -7.807 -0.896 19.202 1.00 90.44 91 PHE A N 1
ATOM 693 C CA . PHE A 1 91 ? -8.939 -0.007 18.932 1.00 90.44 91 PHE A CA 1
ATOM 694 C C . PHE A 1 91 ? -10.303 -0.708 18.919 1.00 90.44 91 PHE A C 1
ATOM 696 O O . PHE A 1 91 ? -11.319 -0.029 19.102 1.00 90.44 91 PHE A O 1
ATOM 703 N N . GLY A 1 92 ? -10.337 -2.037 18.791 1.00 88.62 92 GLY A N 1
ATOM 704 C CA . GLY A 1 92 ? -11.562 -2.838 18.768 1.00 88.62 92 GLY A CA 1
ATOM 705 C C . GLY A 1 92 ? -12.520 -2.378 17.673 1.00 88.62 92 GLY A C 1
ATOM 706 O O . GLY A 1 92 ? -12.098 -2.035 16.570 1.00 88.62 92 GLY A O 1
ATOM 707 N N . ASP A 1 93 ? -13.801 -2.279 18.017 1.00 86.75 93 ASP A N 1
ATOM 708 C CA . ASP A 1 93 ? -14.886 -1.885 17.104 1.00 86.75 93 ASP A CA 1
ATOM 709 C C . ASP A 1 93 ? -14.781 -0.440 16.586 1.00 86.75 93 ASP A C 1
ATOM 711 O O . ASP A 1 93 ? -15.528 -0.032 15.701 1.00 86.75 93 ASP A O 1
ATOM 715 N N . ARG A 1 94 ? -13.849 0.357 17.126 1.00 86.00 94 ARG A N 1
ATOM 716 C CA . ARG A 1 94 ? -13.566 1.716 16.637 1.00 86.00 94 ARG A CA 1
ATOM 717 C C . ARG A 1 94 ? -12.667 1.717 15.400 1.00 86.00 94 ARG A C 1
ATOM 719 O O . ARG A 1 94 ? -12.451 2.775 14.813 1.00 86.00 94 ARG A O 1
ATOM 726 N N . LEU A 1 95 ? -12.116 0.564 15.022 1.00 86.38 95 LEU A N 1
ATOM 727 C CA . LEU A 1 95 ? -11.282 0.421 13.838 1.00 86.38 95 LEU A CA 1
ATOM 728 C C . LEU A 1 95 ? -12.145 0.279 12.578 1.00 86.38 95 LEU A C 1
ATOM 730 O O . LEU A 1 95 ? -12.795 -0.741 12.367 1.00 86.38 95 LEU A O 1
ATOM 734 N N . GLY A 1 96 ? -12.063 1.271 11.693 1.00 85.00 96 GLY A N 1
ATOM 735 C CA . GLY A 1 96 ? -12.378 1.099 10.276 1.00 85.00 96 GLY A CA 1
ATOM 736 C C . GLY A 1 96 ? -11.120 0.699 9.506 1.00 85.00 96 GLY A C 1
ATOM 737 O O . GLY A 1 96 ? -10.040 1.228 9.771 1.00 85.00 96 GLY A O 1
ATOM 738 N N . ALA A 1 97 ? -11.241 -0.220 8.550 1.00 85.94 97 ALA A N 1
ATOM 739 C CA . ALA A 1 97 ? -10.115 -0.653 7.729 1.00 85.94 97 ALA A CA 1
ATOM 740 C C . ALA A 1 97 ? -10.482 -0.684 6.249 1.00 85.94 97 ALA A C 1
ATOM 742 O O . ALA A 1 97 ? -11.567 -1.126 5.869 1.00 85.94 97 ALA A O 1
ATOM 743 N N . ALA A 1 98 ? -9.538 -0.256 5.418 1.00 86.81 98 ALA A N 1
ATOM 744 C CA . ALA A 1 98 ? -9.657 -0.291 3.974 1.00 86.81 98 ALA A CA 1
ATOM 745 C C . ALA A 1 98 ? -8.339 -0.720 3.328 1.00 86.81 98 ALA A C 1
ATOM 747 O O . ALA A 1 98 ? -7.267 -0.326 3.787 1.00 86.81 98 ALA A O 1
ATOM 748 N N . ILE A 1 99 ? -8.426 -1.482 2.238 1.00 87.25 99 ILE A N 1
ATOM 749 C CA . ILE A 1 99 ? -7.313 -1.687 1.307 1.00 87.25 99 ILE A CA 1
ATOM 750 C C . ILE A 1 99 ? -7.634 -0.951 0.015 1.00 87.25 99 ILE A C 1
ATOM 752 O O . ILE A 1 99 ? -8.725 -1.084 -0.540 1.00 87.25 99 ILE A O 1
ATOM 756 N N . VAL A 1 100 ? -6.650 -0.198 -0.467 1.00 87.12 100 VAL A N 1
ATOM 757 C CA . VAL A 1 100 ? -6.724 0.551 -1.718 1.00 87.12 100 VAL A CA 1
ATOM 758 C C . VAL A 1 100 ? -5.804 -0.121 -2.722 1.00 87.12 100 VAL A C 1
ATOM 760 O O . VAL A 1 100 ? -4.584 -0.117 -2.560 1.00 87.12 100 VAL A O 1
ATOM 763 N N . LEU A 1 101 ? -6.395 -0.730 -3.738 1.00 90.12 101 LEU A N 1
ATOM 764 C CA . LEU A 1 101 ? -5.692 -1.375 -4.835 1.00 90.12 101 LEU A CA 1
ATOM 765 C C . LEU A 1 101 ? -5.514 -0.388 -5.982 1.00 90.12 101 LEU A C 1
ATOM 767 O O . LEU A 1 101 ? -6.386 0.433 -6.237 1.00 90.12 101 LEU A O 1
ATOM 771 N N . ARG A 1 102 ? -4.402 -0.489 -6.698 1.00 89.44 102 ARG A N 1
ATOM 772 C CA . ARG A 1 102 ? -4.184 0.229 -7.959 1.00 89.44 102 ARG A CA 1
ATOM 773 C C . ARG A 1 102 ? -4.337 -0.741 -9.120 1.00 89.44 102 ARG A C 1
ATOM 775 O O . ARG A 1 102 ? -4.298 -1.955 -8.904 1.00 89.44 102 ARG A O 1
ATOM 782 N N . GLU A 1 103 ? -4.479 -0.209 -10.329 1.00 92.25 103 GLU A N 1
ATOM 783 C CA . GLU A 1 103 ? -4.434 -1.022 -11.541 1.00 92.25 103 GLU A CA 1
ATOM 784 C C . GLU A 1 103 ? -3.151 -1.881 -11.503 1.00 92.25 103 GLU A C 1
ATOM 786 O O . GLU A 1 103 ? -2.059 -1.334 -11.288 1.00 92.25 103 GLU A O 1
ATOM 791 N N . PRO A 1 104 ? -3.263 -3.221 -11.601 1.00 92.75 104 PRO A N 1
ATOM 792 C CA . PRO A 1 104 ? -2.157 -4.115 -11.284 1.00 92.75 104 PRO A CA 1
ATOM 793 C C . PRO A 1 104 ? -0.865 -3.857 -12.058 1.00 92.75 104 PRO A C 1
ATOM 795 O O . PRO A 1 104 ? 0.213 -3.885 -11.457 1.00 92.75 104 PRO A O 1
ATOM 798 N N . LEU A 1 105 ? -0.941 -3.608 -13.366 1.00 92.44 105 LEU A N 1
ATOM 799 C CA . LEU A 1 105 ? 0.249 -3.434 -14.201 1.00 92.44 105 LEU A CA 1
ATOM 800 C C . LEU A 1 105 ? 0.915 -2.074 -13.940 1.00 92.44 105 LEU A C 1
ATOM 802 O O . LEU A 1 105 ? 2.131 -2.004 -13.741 1.00 92.44 105 LEU A O 1
ATOM 806 N N . ALA A 1 106 ? 0.129 -1.007 -13.807 1.00 88.81 106 ALA A N 1
ATOM 807 C CA . ALA A 1 106 ? 0.593 0.314 -13.403 1.00 88.81 106 ALA A CA 1
ATOM 808 C C . ALA A 1 106 ? 1.218 0.292 -11.999 1.00 88.81 106 ALA A C 1
ATOM 810 O O . ALA A 1 106 ? 2.234 0.951 -11.748 1.00 88.81 106 ALA A O 1
ATOM 811 N N . PHE A 1 107 ? 0.649 -0.490 -11.078 1.00 88.44 107 PHE A N 1
ATOM 812 C CA . PHE A 1 107 ? 1.210 -0.688 -9.745 1.00 88.44 107 PHE A CA 1
ATOM 813 C C . PHE A 1 107 ? 2.556 -1.416 -9.789 1.00 88.44 107 PHE A C 1
ATOM 815 O O . PHE A 1 107 ? 3.512 -0.964 -9.155 1.00 88.44 107 PHE A O 1
ATOM 822 N N . ILE A 1 108 ? 2.658 -2.494 -10.571 1.00 88.50 108 ILE A N 1
ATOM 823 C CA . ILE A 1 108 ? 3.907 -3.239 -10.780 1.00 88.50 108 ILE A CA 1
ATOM 824 C C . ILE A 1 108 ? 4.997 -2.321 -11.341 1.00 88.50 108 ILE A C 1
ATOM 826 O O . ILE A 1 108 ? 6.093 -2.270 -10.778 1.00 88.50 108 ILE A O 1
ATOM 830 N N . ALA A 1 109 ? 4.693 -1.555 -12.394 1.00 87.88 109 ALA A N 1
ATOM 831 C CA . ALA A 1 109 ? 5.634 -0.602 -12.979 1.00 87.88 109 ALA A CA 1
ATOM 832 C C . ALA A 1 109 ? 6.096 0.437 -11.940 1.00 87.88 109 ALA A C 1
ATOM 834 O O . ALA A 1 109 ? 7.295 0.668 -11.767 1.00 87.88 109 ALA A O 1
ATOM 835 N N . SER A 1 110 ? 5.154 0.999 -11.174 1.00 84.38 110 SER A N 1
ATOM 836 C CA . SER A 1 110 ? 5.446 1.955 -10.100 1.00 84.38 110 SER A CA 1
ATOM 837 C C . SER A 1 110 ? 6.368 1.365 -9.022 1.00 84.38 110 SER A C 1
ATOM 839 O O . SER A 1 110 ? 7.284 2.048 -8.558 1.00 84.38 110 SER A O 1
ATOM 841 N N . LEU A 1 111 ? 6.149 0.109 -8.620 1.00 83.06 111 LEU A N 1
ATOM 842 C CA . LEU A 1 111 ? 6.968 -0.565 -7.611 1.00 83.06 111 LEU A CA 1
ATOM 843 C C . LEU A 1 111 ? 8.369 -0.909 -8.120 1.00 83.06 111 LEU A C 1
ATOM 845 O O . LEU A 1 111 ? 9.333 -0.770 -7.365 1.00 83.06 111 LEU A O 1
ATOM 849 N N . LEU A 1 112 ? 8.499 -1.351 -9.373 1.00 82.81 112 LEU A N 1
ATOM 850 C CA . LEU A 1 112 ? 9.796 -1.641 -9.990 1.00 82.81 112 LEU A CA 1
ATOM 851 C C . LEU A 1 112 ? 10.669 -0.382 -10.032 1.00 82.81 112 LEU A C 1
ATOM 853 O O . LEU A 1 112 ? 11.811 -0.423 -9.570 1.00 82.81 112 LEU A O 1
ATOM 857 N N . LEU A 1 113 ? 10.102 0.749 -10.467 1.00 81.25 113 LEU A N 1
ATOM 858 C CA . LEU A 1 113 ? 10.782 2.046 -10.450 1.00 81.25 113 LEU A CA 1
ATOM 859 C C . LEU A 1 113 ? 11.218 2.434 -9.033 1.00 81.25 113 LEU A C 1
ATOM 861 O O . LEU A 1 113 ? 12.393 2.701 -8.778 1.00 81.25 113 LEU A O 1
ATOM 865 N N . GLN A 1 114 ? 10.294 2.396 -8.070 1.00 77.38 114 GLN A N 1
ATOM 866 C CA . GLN A 1 114 ? 10.603 2.756 -6.687 1.00 77.38 114 GLN A CA 1
ATOM 867 C C . GLN A 1 114 ? 11.675 1.846 -6.067 1.00 77.38 114 GLN A C 1
ATOM 869 O O . GLN A 1 114 ? 12.545 2.322 -5.327 1.00 77.38 114 GLN A O 1
ATOM 874 N N . LYS A 1 115 ? 11.642 0.540 -6.351 1.00 74.75 115 LYS A N 1
ATOM 875 C CA . LYS A 1 115 ? 12.633 -0.413 -5.839 1.00 74.75 115 LYS A CA 1
ATOM 876 C C . LYS A 1 115 ? 14.015 -0.145 -6.424 1.00 74.75 115 LYS A C 1
ATOM 878 O O . LYS A 1 115 ? 14.990 -0.150 -5.673 1.00 74.75 115 LYS A O 1
ATOM 883 N N . MET A 1 116 ? 14.082 0.141 -7.720 1.00 74.62 116 MET A N 1
ATOM 884 C CA . MET A 1 116 ? 15.331 0.514 -8.374 1.00 74.62 116 MET A CA 1
ATOM 885 C C . MET A 1 116 ? 15.968 1.737 -7.738 1.00 74.62 116 MET A C 1
ATOM 887 O O . MET A 1 116 ? 17.149 1.730 -7.398 1.00 74.62 116 MET A O 1
ATOM 891 N N . TRP A 1 117 ? 15.168 2.766 -7.492 1.00 74.44 117 TRP A N 1
ATOM 892 C CA . TRP A 1 117 ? 15.694 4.021 -6.982 1.00 74.44 117 TRP A CA 1
ATOM 893 C C . TRP A 1 117 ? 15.960 4.027 -5.471 1.00 74.44 117 TRP A C 1
ATOM 895 O O . TRP A 1 117 ? 16.787 4.803 -4.998 1.00 74.44 117 TRP A O 1
ATOM 905 N N . SER A 1 118 ? 15.279 3.178 -4.695 1.00 67.62 118 SER A N 1
ATOM 906 C CA . SER A 1 118 ? 15.462 3.096 -3.234 1.00 67.62 118 SER A CA 1
ATOM 907 C C . SER A 1 118 ? 16.671 2.261 -2.804 1.00 67.62 118 SER A C 1
ATOM 909 O O . SER A 1 118 ? 17.109 2.376 -1.658 1.00 67.62 118 SER A O 1
ATOM 911 N N . ARG A 1 119 ? 17.238 1.436 -3.695 1.00 64.12 119 ARG A N 1
ATOM 912 C CA . ARG A 1 119 ? 18.435 0.623 -3.418 1.00 64.12 119 ARG A CA 1
ATOM 913 C C . ARG A 1 119 ? 19.556 0.875 -4.429 1.00 64.12 119 ARG A C 1
ATOM 915 O O . ARG A 1 119 ? 19.999 -0.062 -5.090 1.00 64.12 119 ARG A O 1
ATOM 922 N N . PRO A 1 120 ? 20.094 2.103 -4.497 1.00 53.09 120 PRO A N 1
ATOM 923 C CA . PRO A 1 120 ? 21.147 2.432 -5.451 1.00 53.09 120 PRO A CA 1
ATOM 924 C C . PRO A 1 120 ? 22.465 1.687 -5.196 1.00 53.09 120 PRO A C 1
ATOM 926 O O . PRO A 1 120 ? 23.349 1.680 -6.041 1.00 53.09 120 PRO A O 1
ATOM 929 N N . HIS A 1 121 ? 22.627 1.065 -4.022 1.00 46.25 121 HIS A N 1
ATOM 930 C CA . HIS A 1 121 ? 23.878 0.431 -3.588 1.00 46.25 121 HIS A CA 1
ATOM 931 C C . HIS A 1 121 ? 23.720 -1.055 -3.234 1.00 46.25 121 HIS A C 1
ATOM 933 O O . HIS A 1 121 ? 24.603 -1.630 -2.595 1.00 46.25 121 HIS A O 1
ATOM 939 N N . SER A 1 122 ? 22.618 -1.717 -3.622 1.00 50.91 122 SER A N 1
ATOM 940 C CA . SER A 1 122 ? 22.594 -3.180 -3.526 1.00 50.91 122 SER A CA 1
ATOM 941 C C . SER A 1 122 ? 23.598 -3.749 -4.529 1.00 50.91 122 SER A C 1
ATOM 943 O O . SER A 1 122 ? 23.416 -3.643 -5.739 1.00 50.91 122 SER A O 1
ATOM 945 N N . SER A 1 123 ? 24.654 -4.345 -3.987 1.00 41.69 123 SER A N 1
ATOM 946 C CA . SER A 1 123 ? 25.887 -4.873 -4.589 1.00 41.69 123 SER A CA 1
ATOM 947 C C . SER A 1 123 ? 25.746 -5.917 -5.713 1.00 41.69 123 SER A C 1
ATOM 949 O O . SER A 1 123 ? 26.714 -6.598 -6.046 1.00 41.69 123 SER A O 1
ATOM 951 N N . GLN A 1 124 ? 24.565 -6.063 -6.315 1.00 46.25 124 GLN A N 1
ATOM 952 C CA . GLN A 1 124 ? 24.371 -6.839 -7.542 1.00 46.25 124 GLN A CA 1
ATOM 953 C C . GLN A 1 124 ? 24.583 -6.004 -8.813 1.00 46.25 124 GLN A C 1
ATOM 955 O O . GLN A 1 124 ? 24.906 -6.583 -9.842 1.00 46.25 124 GLN A O 1
ATOM 960 N N . ALA A 1 125 ? 24.507 -4.669 -8.739 1.00 44.38 125 ALA A N 1
ATOM 961 C CA . ALA A 1 125 ? 24.758 -3.785 -9.884 1.00 44.38 125 ALA A CA 1
ATOM 962 C C . ALA A 1 125 ? 26.249 -3.661 -10.275 1.00 44.38 125 ALA A C 1
ATOM 964 O O . ALA A 1 125 ? 26.563 -3.094 -11.311 1.00 44.38 125 ALA A O 1
ATOM 965 N N . THR A 1 126 ? 27.180 -4.184 -9.468 1.00 42.53 126 THR A N 1
ATOM 966 C CA . THR A 1 126 ? 28.631 -3.994 -9.665 1.00 42.53 126 THR A CA 1
ATOM 967 C C . THR A 1 126 ? 29.403 -5.264 -10.030 1.00 42.53 126 THR A C 1
ATOM 969 O O . THR A 1 126 ? 30.628 -5.217 -10.111 1.00 42.53 126 THR A O 1
ATOM 972 N N . LYS A 1 127 ? 28.739 -6.412 -10.246 1.00 42.47 127 LYS A N 1
ATOM 973 C CA . LYS A 1 127 ? 29.438 -7.701 -10.462 1.00 42.47 127 LYS A CA 1
ATOM 974 C C . LYS A 1 127 ? 29.578 -8.166 -11.908 1.00 42.47 127 LYS A C 1
ATOM 976 O O . LYS A 1 127 ? 30.301 -9.127 -12.151 1.00 42.47 127 LYS A O 1
ATOM 981 N N . THR A 1 128 ? 28.973 -7.485 -12.867 1.00 40.47 128 THR A N 1
ATOM 982 C CA . THR A 1 128 ? 29.198 -7.748 -14.291 1.00 40.47 128 THR A CA 1
ATOM 983 C C . THR A 1 128 ? 29.664 -6.448 -14.912 1.00 40.47 128 THR A C 1
ATOM 985 O O . THR A 1 128 ? 28.937 -5.465 -14.860 1.00 40.47 128 THR A O 1
ATOM 988 N N . GLY A 1 129 ? 30.894 -6.408 -15.429 1.00 42.19 129 GLY A N 1
ATOM 989 C CA . GLY A 1 129 ? 31.534 -5.219 -16.008 1.00 42.19 129 GLY A CA 1
ATOM 990 C C . GLY A 1 129 ? 30.894 -4.720 -17.309 1.00 42.19 129 GLY A C 1
ATOM 991 O O . GLY A 1 129 ? 31.595 -4.481 -18.283 1.00 42.19 129 GLY A O 1
ATOM 992 N N . GLY A 1 130 ? 29.572 -4.576 -17.337 1.00 50.94 130 GLY A N 1
ATOM 993 C CA . GLY A 1 130 ? 28.793 -4.117 -18.471 1.00 50.94 130 GLY A CA 1
ATOM 994 C C . GLY A 1 130 ? 27.450 -3.587 -17.991 1.00 50.94 130 GLY A C 1
ATOM 995 O O . GLY A 1 130 ? 26.622 -4.348 -17.504 1.00 50.94 130 GLY A O 1
ATOM 996 N N . GLY A 1 131 ? 27.239 -2.285 -18.166 1.00 63.06 131 GLY A N 1
ATOM 997 C CA . GLY A 1 131 ? 25.912 -1.692 -18.104 1.00 63.06 131 GLY A CA 1
ATOM 998 C C . GLY A 1 131 ? 25.278 -1.587 -16.715 1.00 63.06 131 GLY A C 1
ATOM 999 O O . GLY A 1 131 ? 25.785 -2.037 -15.694 1.00 63.06 131 GLY A O 1
ATOM 1000 N N . TRP A 1 132 ? 24.152 -0.894 -16.715 1.00 71.81 132 TRP A N 1
ATOM 1001 C CA . TRP A 1 132 ? 23.317 -0.578 -15.574 1.00 71.81 132 TRP A CA 1
ATOM 1002 C C . TRP A 1 132 ? 22.050 -1.385 -15.842 1.00 71.81 132 TRP A C 1
ATOM 1004 O O . TRP A 1 132 ? 21.636 -1.425 -17.004 1.00 71.81 132 TRP A O 1
ATOM 1014 N N . PRO A 1 133 ? 21.458 -2.067 -14.850 1.00 74.38 133 PRO A N 1
ATOM 1015 C CA . PRO A 1 133 ? 20.396 -3.019 -15.139 1.00 74.38 133 PRO A CA 1
ATOM 1016 C C . PRO A 1 133 ? 19.222 -2.302 -15.810 1.00 74.38 133 PRO A C 1
ATOM 1018 O O . PRO A 1 133 ? 18.735 -1.283 -15.307 1.00 74.38 133 PRO A O 1
ATOM 1021 N N . GLY A 1 134 ? 18.802 -2.822 -16.960 1.00 80.75 134 GLY A N 1
ATOM 1022 C CA . GLY A 1 134 ? 17.649 -2.315 -17.679 1.00 80.75 134 GLY A CA 1
ATOM 1023 C C . GLY A 1 134 ? 16.339 -2.755 -17.018 1.00 80.75 134 GLY A C 1
ATOM 1024 O O . GLY A 1 134 ? 16.322 -3.666 -16.181 1.00 80.75 134 GLY A O 1
ATOM 1025 N N . PRO A 1 135 ? 15.203 -2.162 -17.421 1.00 84.38 135 PRO A N 1
ATOM 1026 C CA . PRO A 1 135 ? 13.884 -2.562 -16.932 1.00 84.38 135 PRO A CA 1
ATOM 1027 C C . PRO A 1 135 ? 13.592 -4.054 -17.136 1.00 84.38 135 PRO A C 1
ATOM 1029 O O . PRO A 1 135 ? 13.002 -4.683 -16.258 1.00 84.38 135 PRO A O 1
ATOM 1032 N N . ARG A 1 136 ? 14.050 -4.641 -18.253 1.00 86.56 136 ARG A N 1
ATOM 1033 C CA . ARG A 1 136 ? 13.870 -6.071 -18.556 1.00 86.56 136 ARG A CA 1
ATOM 1034 C C . ARG A 1 136 ? 14.674 -6.979 -17.625 1.00 86.56 136 ARG A C 1
ATOM 1036 O O . ARG A 1 136 ? 14.113 -7.940 -17.113 1.00 86.56 136 ARG A O 1
ATOM 1043 N N . ASP A 1 137 ? 15.925 -6.633 -17.323 1.00 83.88 137 ASP A N 1
ATOM 1044 C CA . ASP A 1 137 ? 16.775 -7.433 -16.427 1.00 83.88 137 ASP A CA 1
ATOM 1045 C C . ASP A 1 137 ? 16.168 -7.531 -15.021 1.00 83.88 137 ASP A C 1
ATOM 1047 O O . ASP A 1 137 ? 16.124 -8.594 -14.396 1.00 83.88 137 ASP A O 1
ATOM 1051 N N . ILE A 1 138 ? 15.659 -6.404 -14.518 1.00 83.12 138 ILE A N 1
ATOM 1052 C CA . ILE A 1 138 ? 15.030 -6.332 -13.197 1.00 83.12 138 ILE A CA 1
ATOM 1053 C C . ILE A 1 138 ? 13.687 -7.053 -13.196 1.00 83.12 138 ILE A C 1
ATOM 1055 O O . ILE A 1 138 ? 13.356 -7.738 -12.225 1.00 83.12 138 ILE A O 1
ATOM 1059 N N . LEU A 1 139 ? 12.926 -6.930 -14.279 1.00 86.56 139 LEU A N 1
ATOM 1060 C CA . LEU A 1 139 ? 11.690 -7.669 -14.455 1.00 86.56 139 LEU A CA 1
ATOM 1061 C C . LEU A 1 139 ? 11.931 -9.187 -14.420 1.00 86.56 139 LEU A C 1
ATOM 1063 O O . LEU A 1 139 ? 11.297 -9.883 -13.624 1.00 86.56 139 LEU A O 1
ATOM 1067 N N . ASP A 1 140 ? 12.870 -9.685 -15.222 1.00 86.12 140 ASP A N 1
ATOM 1068 C CA . ASP A 1 140 ? 13.212 -11.108 -15.298 1.00 86.12 140 ASP A CA 1
ATOM 1069 C C . ASP A 1 140 ? 13.684 -11.646 -13.947 1.00 86.12 140 ASP A C 1
ATOM 1071 O O . ASP A 1 140 ? 13.233 -12.703 -13.498 1.00 86.12 140 ASP A O 1
ATOM 1075 N N . LEU A 1 141 ? 14.525 -10.880 -13.244 1.00 84.31 141 LEU A N 1
ATOM 1076 C CA . LEU A 1 141 ? 14.969 -11.209 -11.892 1.00 84.31 141 LEU A CA 1
ATOM 1077 C C . LEU A 1 141 ? 13.783 -11.393 -10.933 1.00 84.31 141 LEU A C 1
ATOM 1079 O O . LEU A 1 141 ? 13.759 -12.325 -10.124 1.00 84.31 141 LEU A O 1
ATOM 1083 N N . HIS A 1 142 ? 12.809 -10.489 -11.004 1.00 85.56 142 HIS A N 1
ATOM 1084 C CA . HIS A 1 142 ? 11.634 -10.517 -10.151 1.00 85.56 142 HIS A CA 1
ATOM 1085 C C . HIS A 1 142 ? 10.673 -11.658 -10.510 1.00 85.56 142 HIS A C 1
ATOM 1087 O O . HIS A 1 142 ? 10.159 -12.308 -9.597 1.00 85.56 142 HIS A O 1
ATOM 1093 N N . LEU A 1 143 ? 10.454 -11.929 -11.799 1.00 86.19 143 LEU A N 1
ATOM 1094 C CA . LEU A 1 143 ? 9.631 -13.050 -12.271 1.00 86.19 143 LEU A CA 1
ATOM 1095 C C . LEU A 1 143 ? 10.244 -14.396 -11.868 1.00 86.19 143 LEU A C 1
ATOM 1097 O O . LEU A 1 143 ? 9.561 -15.221 -11.270 1.00 86.19 143 LEU A O 1
ATOM 1101 N N . ALA A 1 144 ? 11.551 -14.581 -12.066 1.00 84.88 144 ALA A N 1
ATOM 1102 C CA . ALA A 1 144 ? 12.246 -15.802 -11.654 1.00 84.88 144 ALA A CA 1
ATOM 1103 C C . ALA A 1 144 ? 12.201 -16.027 -10.130 1.00 84.88 144 ALA A C 1
ATOM 1105 O O . ALA A 1 144 ? 12.256 -17.158 -9.643 1.00 84.88 144 ALA A O 1
ATOM 1106 N N . ALA A 1 145 ? 12.123 -14.953 -9.339 1.00 81.94 145 ALA A N 1
ATOM 1107 C CA . ALA A 1 145 ? 11.917 -15.060 -7.900 1.00 81.94 145 ALA A CA 1
ATOM 1108 C C . ALA A 1 145 ? 10.482 -15.455 -7.516 1.00 81.94 145 ALA A C 1
ATOM 1110 O O . ALA A 1 145 ? 10.309 -16.099 -6.479 1.00 81.94 145 ALA A O 1
ATOM 1111 N N . ALA A 1 146 ? 9.487 -15.122 -8.347 1.00 82.19 146 ALA A N 1
ATOM 1112 C CA . ALA A 1 146 ? 8.095 -15.525 -8.159 1.00 82.19 146 ALA A CA 1
ATOM 1113 C C . ALA A 1 146 ? 7.939 -17.048 -8.158 1.00 82.19 146 ALA A C 1
ATOM 1115 O O . ALA A 1 146 ? 7.330 -17.597 -7.238 1.00 82.19 146 ALA A O 1
ATOM 1116 N N . ASP A 1 147 ? 8.585 -17.728 -9.105 1.00 78.62 147 ASP A N 1
ATOM 1117 C CA . ASP A 1 147 ? 8.566 -19.193 -9.206 1.00 78.62 147 ASP A CA 1
ATOM 1118 C C . ASP A 1 147 ? 9.185 -19.875 -7.976 1.00 78.62 147 ASP A C 1
ATOM 1120 O O . ASP A 1 147 ? 8.756 -20.949 -7.557 1.00 78.62 147 ASP A O 1
ATOM 1124 N N . ARG A 1 148 ? 10.167 -19.217 -7.347 1.00 81.38 148 ARG A N 1
ATOM 1125 C CA . ARG A 1 148 ? 10.833 -19.688 -6.121 1.00 81.38 148 ARG A CA 1
ATOM 1126 C C . ARG A 1 148 ? 10.124 -19.270 -4.832 1.00 81.38 148 ARG A C 1
ATOM 1128 O O . ARG A 1 148 ? 10.593 -19.631 -3.758 1.00 81.38 148 ARG A O 1
ATOM 1135 N N . GLN A 1 149 ? 9.043 -18.494 -4.930 1.00 79.56 149 GLN A N 1
ATOM 1136 C CA . GLN A 1 149 ? 8.317 -17.921 -3.792 1.00 79.56 149 GLN A CA 1
ATOM 1137 C C . GLN A 1 149 ? 9.216 -17.140 -2.811 1.00 79.56 149 GLN A C 1
ATOM 1139 O O . GLN A 1 149 ? 8.971 -17.137 -1.609 1.00 79.56 149 GLN A O 1
ATOM 1144 N N . ASP A 1 150 ? 10.266 -16.474 -3.303 1.00 77.00 150 ASP A N 1
ATOM 1145 C CA . ASP A 1 150 ? 11.203 -15.722 -2.457 1.00 77.00 150 ASP A CA 1
ATOM 1146 C C . ASP A 1 150 ? 10.616 -14.363 -2.027 1.00 77.00 150 ASP A C 1
ATOM 1148 O O . ASP A 1 150 ? 10.675 -13.427 -2.825 1.00 77.00 150 ASP A O 1
ATOM 1152 N N . PRO A 1 151 ? 10.171 -14.181 -0.763 1.00 70.69 151 PRO A N 1
ATOM 1153 C CA . PRO A 1 151 ? 9.388 -13.021 -0.302 1.00 70.69 151 PRO A CA 1
ATOM 1154 C C . PRO A 1 151 ? 10.119 -11.668 -0.395 1.00 70.69 151 PRO A C 1
ATOM 1156 O O . PRO A 1 151 ? 9.539 -10.609 -0.150 1.00 70.69 151 PRO A O 1
ATOM 1159 N N . ARG A 1 152 ? 11.404 -11.662 -0.766 1.00 72.31 152 ARG A N 1
ATOM 1160 C CA . ARG A 1 152 ? 12.204 -10.445 -0.966 1.00 72.31 152 ARG A CA 1
ATOM 1161 C C . ARG A 1 152 ? 11.890 -9.726 -2.289 1.00 72.31 152 ARG A C 1
ATOM 1163 O O . ARG A 1 152 ? 12.417 -8.628 -2.529 1.00 72.31 152 ARG A O 1
ATOM 1170 N N . PHE A 1 153 ? 11.057 -10.302 -3.154 1.00 77.88 153 PHE A N 1
ATOM 1171 C CA . PHE A 1 153 ? 10.706 -9.761 -4.470 1.00 77.88 153 PHE A CA 1
ATOM 1172 C C . PHE A 1 153 ? 9.237 -9.328 -4.546 1.00 77.88 153 PHE A C 1
ATOM 1174 O O . PHE A 1 153 ? 8.389 -9.863 -3.851 1.00 77.88 153 PHE A O 1
ATOM 1181 N N . ILE A 1 154 ? 8.918 -8.326 -5.378 1.00 78.38 154 ILE A N 1
ATOM 1182 C CA . ILE A 1 154 ? 7.572 -7.708 -5.370 1.00 78.38 154 ILE A CA 1
ATOM 1183 C C . ILE A 1 154 ? 6.451 -8.675 -5.795 1.00 78.38 154 ILE A C 1
ATOM 1185 O O . ILE A 1 154 ? 5.337 -8.569 -5.293 1.00 78.38 154 ILE A O 1
ATOM 1189 N N . PHE A 1 155 ? 6.741 -9.640 -6.678 1.00 81.75 155 PHE A N 1
ATOM 1190 C CA . PHE A 1 155 ? 5.775 -10.645 -7.160 1.00 81.75 155 PHE A CA 1
ATOM 1191 C C . PHE A 1 155 ? 5.515 -11.776 -6.162 1.00 81.75 155 PHE A C 1
ATOM 1193 O O . PHE A 1 155 ? 4.639 -12.610 -6.329 1.00 81.75 155 PHE A O 1
ATOM 1200 N N . THR A 1 156 ? 6.259 -11.822 -5.077 1.00 74.44 156 THR A N 1
ATOM 1201 C CA . THR A 1 156 ? 6.017 -12.750 -3.968 1.00 74.44 156 THR A CA 1
ATOM 1202 C C . THR A 1 156 ? 5.610 -11.974 -2.733 1.00 74.44 156 THR A C 1
ATOM 1204 O O . THR A 1 156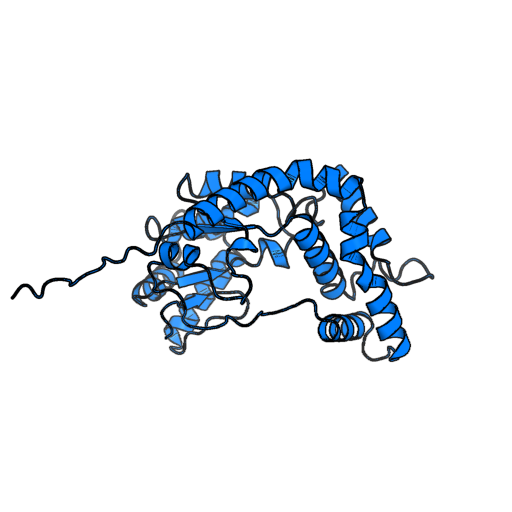 ? 5.801 -12.457 -1.625 1.00 74.44 156 THR A O 1
ATOM 1207 N N . SER A 1 157 ? 5.165 -10.728 -2.899 1.00 76.44 157 SER A N 1
ATOM 1208 C CA . SER A 1 157 ? 4.834 -9.866 -1.780 1.00 76.44 157 SER A CA 1
ATOM 1209 C C . SER A 1 157 ? 3.735 -8.871 -2.143 1.00 76.44 157 SER A C 1
ATOM 1211 O O . SER A 1 157 ? 2.560 -9.228 -2.111 1.00 76.44 157 SER A O 1
ATOM 1213 N N . ALA A 1 158 ? 4.091 -7.646 -2.525 1.00 77.25 158 ALA A N 1
ATOM 1214 C CA . ALA A 1 158 ? 3.165 -6.540 -2.744 1.00 77.25 158 ALA A CA 1
ATOM 1215 C C . ALA A 1 158 ? 2.204 -6.769 -3.921 1.00 77.25 158 ALA A C 1
ATOM 1217 O O . ALA A 1 158 ? 1.092 -6.248 -3.909 1.00 77.25 158 ALA A O 1
ATOM 1218 N N . CYS A 1 159 ? 2.594 -7.577 -4.909 1.00 84.62 159 CYS A N 1
ATOM 1219 C CA . CYS A 1 159 ? 1.766 -7.890 -6.075 1.00 84.62 159 CYS A CA 1
ATOM 1220 C C . CYS A 1 159 ? 0.956 -9.186 -5.897 1.00 84.62 159 CYS A C 1
ATOM 1222 O O . CYS A 1 159 ? 0.653 -9.861 -6.877 1.00 84.62 159 CYS A O 1
ATOM 1224 N N . ARG A 1 160 ? 0.656 -9.586 -4.657 1.00 87.00 160 ARG A N 1
ATOM 1225 C CA . ARG A 1 160 ? -0.195 -10.741 -4.326 1.00 87.00 160 ARG A CA 1
ATOM 1226 C C . ARG A 1 160 ? -1.464 -10.265 -3.631 1.00 87.00 160 ARG A C 1
ATOM 1228 O O . ARG A 1 160 ? -1.651 -10.483 -2.433 1.00 87.00 160 ARG A O 1
ATOM 1235 N N . TYR A 1 161 ? -2.302 -9.545 -4.383 1.00 90.12 161 TYR A N 1
ATOM 1236 C CA . TYR A 1 161 ? -3.541 -8.962 -3.857 1.00 90.12 161 TYR A CA 1
ATOM 1237 C C . TYR A 1 161 ? -4.450 -10.041 -3.271 1.00 90.12 161 TYR A C 1
ATOM 1239 O O . TYR A 1 161 ? -4.997 -9.843 -2.190 1.00 90.12 161 TYR A O 1
ATOM 1247 N N . ASP A 1 162 ? -4.529 -11.196 -3.938 1.00 89.44 162 ASP A N 1
ATOM 1248 C CA . ASP A 1 162 ? -5.194 -12.408 -3.456 1.00 89.44 162 ASP A CA 1
ATOM 1249 C C . ASP A 1 162 ? -4.837 -12.733 -1.992 1.00 89.44 162 ASP A C 1
ATOM 1251 O O . ASP A 1 162 ? -5.709 -12.762 -1.122 1.00 89.44 162 ASP A O 1
ATOM 1255 N N . ARG A 1 163 ? -3.544 -12.896 -1.699 1.00 86.06 163 ARG A N 1
ATOM 1256 C CA . ARG A 1 163 ? -3.042 -13.280 -0.373 1.00 86.06 163 ARG A CA 1
ATOM 1257 C C . ARG A 1 163 ? -3.137 -12.162 0.647 1.00 86.06 163 ARG A C 1
ATOM 1259 O O . ARG A 1 163 ? -3.447 -12.429 1.806 1.00 86.06 163 ARG A O 1
ATOM 1266 N N . ILE A 1 164 ? -2.869 -10.923 0.238 1.00 85.50 164 ILE A N 1
ATOM 1267 C CA . ILE A 1 164 ? -2.973 -9.765 1.132 1.00 85.50 164 ILE A CA 1
ATOM 1268 C C . ILE 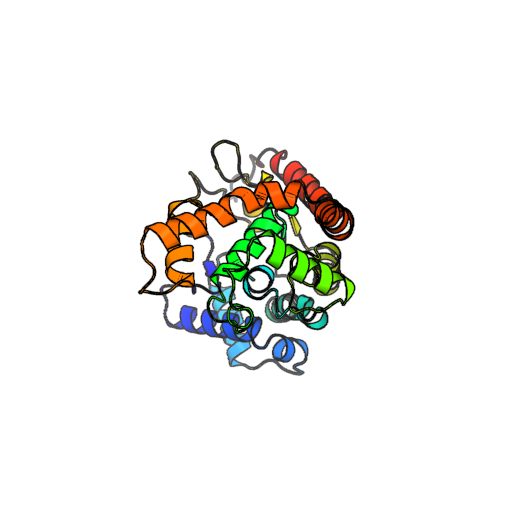A 1 164 ? -4.421 -9.616 1.604 1.00 85.50 164 ILE A C 1
ATOM 1270 O O . ILE A 1 164 ? -4.668 -9.510 2.805 1.00 85.50 164 ILE A O 1
ATOM 1274 N N . ILE A 1 165 ? -5.384 -9.670 0.683 1.00 87.94 165 ILE A N 1
ATOM 1275 C CA . ILE A 1 165 ? -6.804 -9.526 1.012 1.00 87.94 165 ILE A CA 1
ATOM 1276 C C . ILE A 1 165 ? -7.295 -10.706 1.845 1.00 87.94 165 ILE A C 1
ATOM 1278 O O . ILE A 1 165 ? -7.986 -10.488 2.837 1.00 87.94 165 ILE A O 1
ATOM 1282 N N . GLU A 1 166 ? -6.916 -11.939 1.495 1.00 87.06 166 GLU A N 1
ATOM 1283 C CA . GLU A 1 166 ? -7.227 -13.129 2.295 1.00 87.06 166 GLU A CA 1
ATOM 1284 C C . GLU A 1 166 ? -6.737 -12.967 3.746 1.00 87.06 166 GLU A C 1
ATOM 1286 O O . GLU A 1 166 ? -7.511 -13.147 4.692 1.00 87.06 166 GLU A O 1
ATOM 1291 N N . ALA A 1 167 ? -5.480 -12.551 3.933 1.00 83.56 167 ALA A N 1
ATOM 1292 C CA . ALA A 1 167 ? -4.894 -12.344 5.254 1.00 83.56 167 ALA A CA 1
ATOM 1293 C C . ALA A 1 167 ? -5.608 -11.236 6.045 1.00 83.56 167 ALA A C 1
ATOM 1295 O O . ALA A 1 167 ? -5.920 -11.424 7.224 1.00 83.56 167 ALA A O 1
ATOM 1296 N N . TYR A 1 168 ? -5.910 -10.100 5.409 1.00 86.19 168 TYR A N 1
ATOM 1297 C CA . TYR A 1 168 ? -6.602 -8.988 6.066 1.00 86.19 168 TYR A CA 1
ATOM 1298 C C . TYR A 1 168 ? -8.056 -9.326 6.405 1.00 86.19 168 TYR A C 1
ATOM 1300 O O . TYR A 1 168 ? -8.512 -8.997 7.497 1.00 86.19 168 TYR A O 1
ATOM 1308 N N . ARG A 1 169 ? -8.773 -10.040 5.529 1.00 88.06 169 ARG A N 1
ATOM 1309 C CA . ARG A 1 169 ? -10.132 -10.532 5.813 1.00 88.06 169 ARG A CA 1
ATOM 1310 C C . ARG A 1 169 ? -10.143 -11.510 6.979 1.00 88.06 169 ARG A C 1
ATOM 1312 O O . ARG A 1 169 ? -11.016 -11.424 7.834 1.00 88.06 169 ARG A O 1
ATOM 1319 N N . LYS A 1 170 ? -9.158 -12.409 7.054 1.00 85.06 170 LYS A N 1
ATOM 1320 C CA . LYS A 1 170 ? -9.013 -13.324 8.194 1.00 85.06 170 LYS A CA 1
ATOM 1321 C C . LYS A 1 170 ? -8.722 -12.575 9.499 1.00 85.06 170 LYS A C 1
ATOM 1323 O O . LYS A 1 170 ? -9.189 -12.999 10.550 1.00 85.06 170 LYS A O 1
ATOM 1328 N N . ALA A 1 171 ? -7.957 -11.485 9.432 1.00 81.88 171 ALA A N 1
ATOM 1329 C CA . ALA A 1 171 ? -7.579 -10.684 10.593 1.00 81.88 171 ALA A CA 1
ATOM 1330 C C . ALA A 1 171 ? -8.698 -9.766 11.108 1.00 81.88 171 ALA A C 1
ATOM 1332 O O . ALA A 1 171 ? -8.870 -9.633 12.315 1.00 81.88 171 ALA A O 1
ATOM 1333 N N . LEU A 1 172 ? -9.421 -9.112 10.199 1.00 84.06 172 LEU A N 1
ATOM 1334 C CA . LEU A 1 172 ? -10.357 -8.025 10.513 1.00 84.06 172 LEU A CA 1
ATOM 1335 C C . LEU A 1 172 ? -11.826 -8.406 10.300 1.00 84.06 172 LEU A C 1
ATOM 1337 O O . LEU A 1 172 ? -12.724 -7.651 10.663 1.00 84.06 172 LEU A O 1
ATOM 1341 N N . GLY A 1 173 ? -12.083 -9.572 9.710 1.00 84.31 173 GLY A N 1
ATOM 1342 C CA . GLY A 1 173 ? -13.424 -10.027 9.380 1.00 84.31 173 GLY A CA 1
ATOM 1343 C C . GLY A 1 173 ? -14.022 -9.323 8.151 1.00 84.31 173 GLY A C 1
ATOM 1344 O O . GLY A 1 173 ? -13.314 -8.690 7.362 1.00 84.31 173 GLY A O 1
ATOM 1345 N N . PRO A 1 174 ? -15.348 -9.441 7.956 1.00 78.62 174 PRO A N 1
ATOM 1346 C CA . PRO A 1 174 ? -16.039 -8.947 6.762 1.00 78.62 174 PRO A CA 1
ATOM 1347 C C . PRO A 1 174 ? -16.147 -7.415 6.684 1.00 78.62 174 PRO A C 1
ATOM 1349 O O . PRO A 1 174 ? -16.558 -6.899 5.650 1.00 78.62 174 PRO A O 1
ATOM 1352 N N . GLY A 1 175 ? -15.779 -6.683 7.742 1.00 78.50 175 GLY A N 1
ATOM 1353 C CA . GLY A 1 175 ? -15.818 -5.216 7.783 1.00 78.50 175 GLY A CA 1
ATOM 1354 C C . GLY A 1 175 ? -14.708 -4.514 6.987 1.00 78.50 175 GLY A C 1
ATOM 1355 O O . GLY A 1 175 ? -14.683 -3.287 6.941 1.00 78.50 175 GLY A O 1
ATOM 1356 N N . LEU A 1 176 ? -13.788 -5.263 6.370 1.00 87.56 176 LEU A N 1
ATOM 1357 C CA . LEU A 1 176 ? -12.717 -4.713 5.541 1.00 87.56 176 LEU A CA 1
ATOM 1358 C C . LEU A 1 176 ? -13.267 -4.130 4.230 1.00 87.56 176 LEU A C 1
ATOM 1360 O O . LEU A 1 176 ? -13.739 -4.872 3.366 1.00 87.56 176 LEU A O 1
ATOM 1364 N N . ALA A 1 177 ? -13.124 -2.819 4.047 1.00 87.75 177 ALA A N 1
ATOM 1365 C 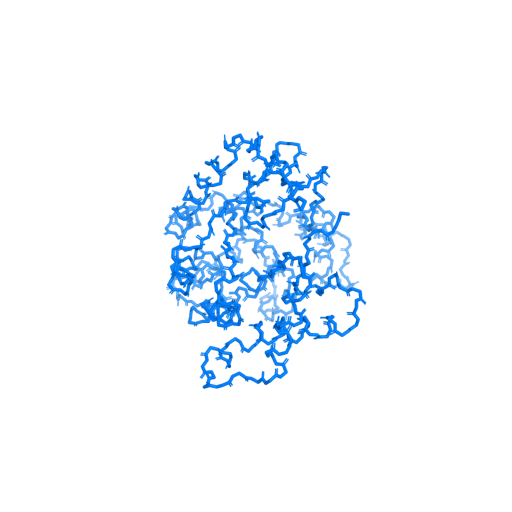CA . ALA A 1 177 ? -13.455 -2.162 2.790 1.00 87.75 177 ALA A CA 1
ATOM 1366 C C . ALA A 1 177 ? -12.362 -2.389 1.728 1.00 87.75 177 ALA A C 1
ATOM 1368 O O . ALA A 1 177 ? -11.165 -2.413 2.027 1.00 87.75 177 ALA A O 1
ATOM 1369 N N . LEU A 1 178 ? -12.774 -2.531 0.470 1.00 89.44 178 LEU A N 1
ATOM 1370 C CA . LEU A 1 178 ? -11.884 -2.657 -0.682 1.00 89.44 178 LEU A CA 1
ATOM 1371 C C . LEU A 1 178 ? -12.191 -1.547 -1.677 1.00 89.44 178 LEU A C 1
ATOM 1373 O O . LEU A 1 178 ? -13.339 -1.394 -2.092 1.00 89.44 178 LEU A O 1
ATOM 1377 N N . PHE A 1 179 ? -11.156 -0.815 -2.077 1.00 88.69 179 PHE A N 1
ATOM 1378 C CA . PHE A 1 179 ? -11.257 0.258 -3.058 1.00 88.69 179 PHE A CA 1
ATOM 1379 C C . PHE A 1 179 ? -10.255 0.066 -4.187 1.00 88.69 179 PHE A C 1
ATOM 1381 O O . PHE A 1 179 ? -9.128 -0.361 -3.948 1.00 88.69 179 PHE A O 1
ATOM 1388 N N . ALA A 1 180 ? -10.653 0.398 -5.409 1.00 89.50 180 ALA A N 1
ATOM 1389 C CA . ALA A 1 180 ? -9.727 0.674 -6.495 1.00 89.50 180 ALA A CA 1
ATOM 1390 C C . ALA A 1 180 ? -9.355 2.157 -6.423 1.00 89.50 180 ALA A C 1
ATOM 1392 O O . ALA A 1 180 ? -10.206 2.986 -6.121 1.00 89.50 180 ALA A O 1
ATOM 1393 N N . TYR A 1 181 ? -8.097 2.489 -6.675 1.00 86.06 181 TYR A N 1
ATOM 1394 C CA . TYR A 1 181 ? -7.558 3.836 -6.543 1.00 86.06 181 TYR A CA 1
ATOM 1395 C C . TYR A 1 181 ? -8.065 4.763 -7.646 1.00 86.06 181 TYR A C 1
ATOM 1397 O O . TYR A 1 181 ? -8.475 5.888 -7.375 1.00 86.06 181 TYR A O 1
ATOM 1405 N N . GLU A 1 182 ? -8.046 4.287 -8.889 1.00 83.00 182 GLU A N 1
ATOM 1406 C CA . GLU A 1 182 ? -8.327 5.083 -10.083 1.00 83.00 182 GLU A CA 1
ATOM 1407 C C . GLU A 1 182 ? -9.735 5.712 -10.056 1.00 83.00 182 GLU A C 1
ATOM 1409 O O . GLU A 1 182 ? -9.845 6.914 -10.300 1.00 83.00 182 GLU A O 1
ATOM 1414 N N . PRO A 1 183 ? -10.808 4.993 -9.668 1.00 80.44 183 PRO A N 1
ATOM 1415 C CA . PRO A 1 183 ? -12.153 5.560 -9.592 1.00 80.44 183 PRO A CA 1
ATOM 1416 C C . PRO A 1 183 ? -12.403 6.439 -8.360 1.00 80.44 183 PRO A C 1
ATOM 1418 O O . PRO A 1 183 ? -13.502 6.973 -8.228 1.00 80.44 183 PRO A O 1
ATOM 1421 N N . LEU A 1 184 ? -11.437 6.602 -7.447 1.00 77.94 184 LEU A N 1
ATOM 1422 C CA . LEU A 1 184 ? -11.576 7.545 -6.327 1.00 77.94 184 LEU A CA 1
ATOM 1423 C C . LEU A 1 184 ? -11.468 8.997 -6.770 1.00 77.94 184 LEU A C 1
ATOM 1425 O O . LEU A 1 184 ? -11.749 9.889 -5.976 1.00 77.94 184 LEU A O 1
ATOM 1429 N N . PHE A 1 185 ? -11.076 9.241 -8.015 1.00 77.62 185 PHE A N 1
ATOM 1430 C CA . PHE A 1 185 ? -10.921 10.574 -8.566 1.00 77.62 185 PHE A CA 1
ATOM 1431 C C . PHE A 1 185 ? -11.785 10.708 -9.824 1.00 77.62 185 PHE A C 1
ATOM 1433 O O . PHE A 1 185 ? -12.009 9.748 -10.567 1.00 77.62 185 PHE A O 1
ATOM 1440 N N . ASP A 1 186 ? -12.378 11.877 -10.040 1.00 72.38 186 ASP A N 1
ATOM 1441 C CA . ASP A 1 186 ? -13.012 12.196 -11.320 1.00 72.38 186 ASP A CA 1
ATOM 1442 C C . ASP A 1 186 ? -11.972 12.622 -12.373 1.00 72.38 186 ASP A C 1
ATOM 1444 O O . ASP A 1 186 ? -10.770 12.690 -12.107 1.00 72.38 186 ASP A O 1
ATOM 1448 N N . GLU A 1 187 ? -12.430 12.903 -13.593 1.00 70.69 187 GLU A N 1
ATOM 1449 C CA . GLU A 1 187 ? -11.564 13.355 -14.695 1.00 70.69 187 GLU A CA 1
ATOM 1450 C C . GLU A 1 187 ? -10.868 14.693 -14.391 1.00 70.69 187 GLU A C 1
ATOM 1452 O O . GLU A 1 187 ? -9.805 14.990 -14.935 1.00 70.69 187 GLU A O 1
ATOM 1457 N N . ARG A 1 188 ? -11.444 15.484 -13.478 1.00 65.38 188 ARG A N 1
ATOM 1458 C CA . ARG A 1 188 ? -10.906 16.752 -12.974 1.00 65.38 188 ARG A CA 1
ATOM 1459 C C . ARG A 1 188 ? -10.042 16.561 -11.725 1.00 65.38 188 ARG A C 1
ATOM 1461 O O . ARG A 1 188 ? -9.599 17.547 -11.144 1.00 65.38 188 ARG A O 1
ATOM 1468 N N . ARG A 1 189 ? -9.778 15.312 -11.325 1.00 65.31 189 ARG A N 1
ATOM 1469 C CA . ARG A 1 189 ? -9.005 14.925 -10.133 1.00 65.31 189 ARG A CA 1
ATOM 1470 C C . ARG A 1 189 ? -9.624 15.387 -8.816 1.00 65.31 189 ARG A C 1
ATOM 1472 O O . ARG A 1 189 ? -8.937 15.484 -7.797 1.00 65.31 189 ARG A O 1
ATOM 1479 N N . LEU A 1 190 ? -10.925 15.638 -8.823 1.00 66.88 190 LEU A N 1
ATOM 1480 C CA . LEU A 1 190 ? -11.690 15.846 -7.611 1.00 66.88 190 LEU A CA 1
ATOM 1481 C C . LEU A 1 190 ? -11.980 14.494 -6.972 1.00 66.88 190 LEU A C 1
ATOM 1483 O O . LEU A 1 190 ? -12.231 13.488 -7.639 1.00 66.88 190 LEU A O 1
ATOM 1487 N N . TYR A 1 191 ? -11.915 14.486 -5.649 1.00 69.69 191 TYR A N 1
ATOM 1488 C CA . TYR A 1 191 ? -12.132 13.302 -4.844 1.00 69.69 191 TYR A CA 1
ATOM 1489 C C . TYR A 1 191 ? -13.594 12.839 -4.922 1.00 69.69 191 TYR A C 1
ATOM 1491 O O . TYR A 1 191 ? -14.511 13.599 -4.609 1.00 69.69 191 TYR A O 1
ATOM 1499 N N . ARG A 1 192 ? -13.830 11.580 -5.304 1.00 65.81 192 ARG A N 1
ATOM 1500 C CA . ARG A 1 192 ? -15.161 10.962 -5.273 1.00 65.81 192 ARG A CA 1
ATOM 1501 C C . ARG A 1 192 ? -15.454 10.482 -3.852 1.00 65.81 192 ARG A C 1
ATOM 1503 O O . ARG A 1 192 ? -14.632 9.805 -3.250 1.00 65.81 192 ARG A O 1
ATOM 1510 N N . HIS A 1 193 ? -16.650 10.791 -3.350 1.00 69.25 193 HIS A N 1
ATOM 1511 C CA . HIS A 1 193 ? -17.125 10.698 -1.954 1.00 69.25 193 HIS A CA 1
ATOM 1512 C C . HIS A 1 193 ? -16.855 9.399 -1.144 1.00 69.25 193 HIS A C 1
ATOM 1514 O O . HIS A 1 193 ? -17.122 9.370 0.056 1.00 69.25 193 HIS A O 1
ATOM 1520 N N . ALA A 1 194 ? -16.320 8.331 -1.737 1.00 66.75 194 ALA A N 1
ATOM 1521 C CA . ALA A 1 194 ? -16.267 6.990 -1.155 1.00 66.75 194 ALA A CA 1
ATOM 1522 C C . ALA A 1 194 ? -15.498 6.877 0.185 1.00 66.75 194 ALA A C 1
ATOM 1524 O O . ALA A 1 194 ? -15.954 6.152 1.068 1.00 66.75 194 ALA A O 1
ATOM 1525 N N . PHE A 1 195 ? -14.370 7.574 0.396 1.00 68.25 195 PHE A N 1
ATOM 1526 C CA . PHE A 1 195 ? -13.675 7.529 1.703 1.00 68.25 195 PHE A CA 1
ATOM 1527 C C . PHE A 1 195 ? -14.264 8.510 2.700 1.00 68.25 195 PHE A C 1
ATOM 1529 O O . PHE A 1 195 ? -14.108 8.300 3.897 1.00 68.25 195 PHE A O 1
ATOM 1536 N N . SER A 1 196 ? -14.925 9.571 2.245 1.00 72.62 196 SER A N 1
ATOM 1537 C CA . SER A 1 196 ? -15.615 10.489 3.150 1.00 72.62 196 SER A CA 1
ATOM 1538 C C . SER A 1 196 ? -16.704 9.741 3.914 1.00 72.62 196 SER A C 1
ATOM 1540 O O . SER A 1 196 ? -16.778 9.853 5.134 1.00 72.62 196 SER A O 1
ATOM 1542 N N . ASP A 1 197 ? -17.438 8.862 3.225 1.00 70.19 197 ASP A N 1
ATOM 1543 C CA . ASP A 1 197 ? -18.401 7.954 3.853 1.00 70.19 197 ASP A CA 1
ATOM 1544 C C . ASP A 1 197 ? -17.731 6.978 4.836 1.00 70.19 197 ASP A C 1
ATOM 1546 O O . ASP A 1 197 ? -18.239 6.777 5.938 1.00 70.19 197 ASP A O 1
ATOM 1550 N N . LEU A 1 198 ? -16.576 6.400 4.475 1.00 69.00 198 LEU A N 1
ATOM 1551 C CA . LEU A 1 198 ? -15.819 5.502 5.361 1.00 69.00 198 LEU A CA 1
ATOM 1552 C C . LEU A 1 198 ? -15.332 6.214 6.632 1.00 69.00 198 LEU A C 1
ATOM 1554 O O . LEU A 1 198 ? -15.369 5.643 7.720 1.00 69.00 198 LEU A O 1
ATOM 1558 N N . LEU A 1 199 ? -14.844 7.445 6.490 1.00 69.06 199 LEU A N 1
ATOM 1559 C CA . LEU A 1 199 ? -14.283 8.239 7.582 1.00 69.06 199 LEU A CA 1
ATOM 1560 C C . LEU A 1 199 ? -15.361 9.003 8.366 1.00 69.06 199 LEU A C 1
ATOM 1562 O O . LEU A 1 199 ? -15.048 9.605 9.393 1.00 69.06 199 LEU A O 1
ATOM 1566 N N . GLY A 1 200 ? -16.614 8.993 7.899 1.00 73.25 200 GLY A N 1
ATOM 1567 C CA . GLY A 1 200 ? -17.696 9.795 8.465 1.00 73.25 200 GLY A CA 1
ATOM 1568 C C . GLY A 1 200 ? -17.438 11.301 8.360 1.00 73.25 200 GLY A C 1
ATOM 1569 O O . GLY A 1 200 ? -17.899 12.063 9.211 1.00 73.25 200 GLY A O 1
ATOM 1570 N N . THR A 1 201 ? -16.674 11.733 7.355 1.00 73.19 201 THR A N 1
ATOM 1571 C CA . THR A 1 201 ? -16.316 13.138 7.133 1.00 73.19 201 THR A CA 1
ATOM 1572 C C . THR A 1 201 ? -17.071 13.717 5.947 1.00 73.19 201 THR A C 1
ATOM 1574 O O . THR A 1 201 ? -17.573 12.992 5.089 1.00 73.19 201 THR A O 1
ATOM 1577 N N . ALA A 1 202 ? -17.109 15.045 5.850 1.00 71.81 202 ALA A N 1
ATOM 1578 C CA . ALA A 1 202 ? -17.509 15.688 4.608 1.00 71.81 202 ALA A CA 1
ATOM 1579 C C . ALA A 1 202 ? -16.507 15.349 3.479 1.00 71.81 202 ALA A C 1
ATOM 1581 O O . ALA A 1 202 ? -15.330 15.069 3.755 1.00 71.81 202 ALA A O 1
ATOM 1582 N N . PRO A 1 203 ? -16.946 15.344 2.210 1.00 69.62 203 PRO A N 1
ATOM 1583 C CA . PRO A 1 203 ? -16.032 15.386 1.075 1.00 69.62 203 PRO A CA 1
ATOM 1584 C C . PRO A 1 203 ? -15.125 16.609 1.145 1.00 69.62 203 PRO A C 1
ATOM 1586 O O . PRO A 1 203 ? -15.529 17.665 1.622 1.00 69.62 203 PRO A O 1
ATOM 1589 N N . ALA A 1 204 ? -13.885 16.447 0.686 1.00 67.44 204 ALA A N 1
ATOM 1590 C CA . ALA A 1 204 ? -12.972 17.568 0.552 1.00 67.44 204 ALA A CA 1
ATOM 1591 C C . ALA A 1 204 ? -13.446 18.481 -0.586 1.00 67.44 204 ALA A C 1
ATOM 1593 O O . ALA A 1 204 ? -13.707 18.006 -1.692 1.00 67.44 204 ALA A O 1
ATOM 1594 N N . ASP A 1 205 ? -13.508 19.783 -0.315 1.00 63.12 205 ASP A N 1
ATOM 1595 C CA . ASP A 1 205 ? -13.746 20.792 -1.340 1.00 63.12 205 ASP A CA 1
ATOM 1596 C C . ASP A 1 205 ? -12.417 21.135 -2.033 1.00 63.12 205 ASP A C 1
ATOM 1598 O O . ASP A 1 205 ? -11.466 21.587 -1.390 1.00 63.12 205 ASP A O 1
ATOM 1602 N N . GLY A 1 206 ? -12.352 20.930 -3.352 1.00 63.00 206 GLY A N 1
ATOM 1603 C CA . GLY A 1 206 ? -11.213 21.316 -4.192 1.00 63.00 206 GLY A CA 1
ATOM 1604 C C . GLY A 1 206 ? -10.354 20.159 -4.712 1.00 63.00 206 GLY A C 1
ATOM 1605 O O . GLY A 1 206 ? -10.562 18.989 -4.394 1.00 63.00 206 GLY A O 1
ATOM 1606 N N . GLU A 1 207 ? -9.392 20.500 -5.569 1.00 64.44 207 GLU A N 1
ATOM 1607 C CA . GLU A 1 207 ? -8.443 19.541 -6.140 1.00 64.44 207 GLU A CA 1
ATOM 1608 C C . GLU A 1 207 ? -7.486 19.020 -5.065 1.00 64.44 207 GLU A C 1
ATOM 1610 O O . GLU A 1 207 ? -6.868 19.790 -4.325 1.00 64.44 207 GLU A O 1
ATOM 1615 N N . ILE A 1 208 ? -7.330 17.698 -4.998 1.00 65.75 208 ILE A N 1
ATOM 1616 C CA . ILE A 1 208 ? -6.304 17.087 -4.156 1.00 65.75 208 ILE A CA 1
ATOM 1617 C C . ILE A 1 208 ? -5.006 17.040 -4.961 1.00 65.75 208 ILE A C 1
ATOM 1619 O O . ILE A 1 208 ? -4.946 16.464 -6.048 1.00 65.75 208 ILE A O 1
ATOM 1623 N N . GLY A 1 209 ? -3.945 17.638 -4.417 1.00 59.25 209 GLY A N 1
ATOM 1624 C CA . GLY A 1 209 ? -2.617 17.574 -5.017 1.00 59.25 209 GLY A CA 1
ATOM 1625 C C . GLY A 1 209 ? -2.124 16.130 -5.137 1.00 59.25 209 GLY A C 1
ATOM 1626 O O . GLY A 1 209 ? -2.228 15.344 -4.195 1.00 59.25 209 GLY A O 1
ATOM 1627 N N . HIS A 1 210 ? -1.555 15.778 -6.291 1.00 60.91 210 HIS A N 1
ATOM 1628 C CA . HIS A 1 210 ? -0.921 14.478 -6.476 1.00 60.91 210 HIS A CA 1
ATOM 1629 C C . HIS A 1 210 ? 0.413 14.473 -5.726 1.00 60.91 210 HIS A C 1
ATOM 1631 O O . HIS A 1 210 ? 1.393 15.080 -6.163 1.00 60.91 210 HIS A O 1
ATOM 1637 N N . GLU A 1 211 ? 0.473 13.795 -4.586 1.00 56.69 211 GLU A N 1
ATOM 1638 C CA . GLU A 1 211 ? 1.748 13.572 -3.916 1.00 56.69 211 GLU A CA 1
ATOM 1639 C C . GLU A 1 211 ? 2.515 12.455 -4.647 1.00 56.69 211 GLU A C 1
ATOM 1641 O O . GLU A 1 211 ? 1.970 11.394 -4.949 1.00 56.69 211 GLU A O 1
ATOM 1646 N N . ASN A 1 212 ? 3.798 12.696 -4.936 1.00 63.09 212 ASN A N 1
ATOM 1647 C CA . ASN A 1 212 ? 4.734 11.722 -5.517 1.00 63.09 212 ASN A CA 1
ATOM 1648 C C . ASN A 1 212 ? 4.372 11.157 -6.919 1.00 63.09 212 ASN A C 1
ATOM 1650 O O . ASN A 1 212 ? 4.397 9.937 -7.106 1.00 63.09 212 ASN A O 1
ATOM 1654 N N . PRO A 1 213 ? 4.058 11.996 -7.927 1.00 70.12 213 PRO A N 1
ATOM 1655 C CA . PRO A 1 213 ? 3.905 11.519 -9.298 1.00 70.12 213 PRO A CA 1
ATOM 1656 C C . PRO A 1 213 ? 5.247 11.023 -9.861 1.00 70.12 213 PRO A C 1
ATOM 1658 O O . PRO A 1 213 ? 6.307 11.574 -9.559 1.00 70.12 213 PRO A O 1
ATOM 1661 N N . SER A 1 214 ? 5.203 10.018 -10.741 1.00 68.88 214 SER A N 1
ATOM 1662 C CA . SER A 1 214 ? 6.358 9.622 -11.562 1.00 68.88 214 SER A CA 1
ATOM 1663 C C . SER A 1 214 ? 6.529 10.605 -12.731 1.00 68.88 214 SER A C 1
ATOM 1665 O O . SER A 1 214 ? 6.297 10.262 -13.890 1.00 68.88 214 SER A O 1
ATOM 1667 N N . SER A 1 215 ? 6.851 11.865 -12.422 1.00 78.00 215 SER A N 1
ATOM 1668 C CA . SER A 1 215 ? 7.145 12.885 -13.435 1.00 78.00 215 SER A CA 1
ATOM 1669 C C . SER A 1 215 ? 8.526 12.671 -14.054 1.00 78.00 215 SER A C 1
ATOM 1671 O O . SER A 1 215 ? 9.366 11.956 -13.506 1.00 78.00 215 SER A O 1
ATOM 1673 N N . GLU A 1 216 ? 8.775 13.310 -15.195 1.00 82.19 216 GLU A N 1
ATOM 1674 C CA . GLU A 1 216 ? 10.099 13.326 -15.817 1.00 82.19 216 GLU A CA 1
ATOM 1675 C C . GLU A 1 216 ? 11.157 13.913 -14.877 1.00 82.19 216 GLU A C 1
ATOM 1677 O O . GLU A 1 216 ? 12.148 13.242 -14.596 1.00 82.19 216 GLU A O 1
ATOM 1682 N N . ASP A 1 217 ? 10.888 15.075 -14.276 1.00 84.25 217 ASP A N 1
ATOM 1683 C CA . ASP A 1 217 ? 11.763 15.676 -13.262 1.00 84.25 217 ASP A CA 1
ATOM 1684 C C . ASP A 1 217 ? 12.056 14.708 -12.114 1.00 84.25 217 ASP A C 1
ATOM 1686 O O . ASP A 1 217 ? 13.193 14.596 -11.653 1.00 84.25 217 ASP A O 1
ATOM 1690 N N . LYS A 1 218 ? 11.040 13.951 -11.673 1.00 82.56 218 LYS A N 1
ATOM 1691 C CA . LYS A 1 218 ? 11.214 12.958 -10.615 1.00 82.56 218 LYS A CA 1
ATOM 1692 C C . LYS A 1 218 ? 12.098 11.802 -11.070 1.00 82.56 218 LYS A C 1
ATOM 1694 O O . LYS A 1 218 ? 12.953 11.364 -10.304 1.00 82.56 218 LYS A O 1
ATOM 1699 N N . ARG A 1 219 ? 11.931 11.324 -12.307 1.00 83.62 219 ARG A N 1
ATOM 1700 C CA . ARG A 1 219 ? 12.797 10.290 -12.894 1.00 83.62 219 ARG A CA 1
ATOM 1701 C C . ARG A 1 219 ? 14.241 10.772 -12.999 1.00 83.62 219 ARG A C 1
ATOM 1703 O O . ARG A 1 219 ? 15.132 10.018 -12.620 1.00 83.62 219 ARG A O 1
ATOM 1710 N N . LEU A 1 220 ? 14.472 12.012 -13.429 1.00 87.44 220 LEU A N 1
ATOM 1711 C CA . LEU A 1 220 ? 15.810 12.611 -13.514 1.00 87.44 220 LEU A CA 1
ATOM 1712 C C . LEU A 1 220 ? 16.447 12.786 -12.130 1.00 87.44 220 LEU A C 1
ATOM 1714 O O . LEU A 1 220 ? 17.604 12.415 -11.929 1.00 87.44 220 LEU A O 1
ATOM 1718 N N . GLU A 1 221 ? 15.683 13.273 -11.150 1.00 86.56 221 GLU A N 1
ATOM 1719 C CA . GLU A 1 221 ? 16.130 13.381 -9.758 1.00 86.56 221 GLU A CA 1
ATOM 1720 C C . GLU A 1 221 ? 16.541 12.007 -9.203 1.00 86.56 221 GLU A C 1
ATOM 1722 O O . GLU A 1 221 ? 17.591 11.857 -8.573 1.00 86.56 221 GLU A O 1
ATOM 1727 N N . MET A 1 222 ? 15.718 10.983 -9.436 1.00 83.56 222 MET A N 1
ATOM 1728 C CA . MET A 1 222 ? 15.962 9.635 -8.927 1.00 83.56 222 MET A CA 1
ATOM 1729 C C . MET A 1 222 ? 17.093 8.923 -9.675 1.00 83.56 222 MET A C 1
ATOM 1731 O O . MET A 1 222 ? 17.881 8.226 -9.035 1.00 83.56 222 MET A O 1
ATOM 1735 N N . ALA A 1 223 ? 17.235 9.164 -10.981 1.00 84.38 223 ALA A N 1
ATOM 1736 C CA . ALA A 1 223 ? 18.394 8.764 -11.770 1.00 84.38 223 ALA A CA 1
ATOM 1737 C C . ALA A 1 223 ? 19.673 9.378 -11.188 1.00 84.38 223 ALA A C 1
ATOM 1739 O O . ALA A 1 223 ? 20.570 8.645 -10.793 1.00 84.38 223 ALA A O 1
ATOM 1740 N N . SER A 1 224 ? 19.726 10.698 -10.999 1.00 85.50 224 SER A N 1
ATOM 1741 C CA . SER A 1 224 ? 20.883 11.371 -10.390 1.00 85.50 224 SER A CA 1
ATOM 1742 C C . SER A 1 224 ? 21.263 10.775 -9.025 1.00 85.50 224 SER A C 1
ATOM 1744 O O . SER A 1 224 ? 22.434 10.495 -8.761 1.00 85.50 224 SER A O 1
ATOM 1746 N N . ARG A 1 225 ? 20.273 10.484 -8.169 1.00 82.62 225 ARG A N 1
ATOM 1747 C CA . ARG A 1 225 ? 20.508 9.819 -6.874 1.00 82.62 225 ARG A CA 1
ATOM 1748 C C . ARG A 1 225 ? 21.056 8.400 -7.019 1.00 82.62 225 ARG A C 1
ATOM 1750 O O . ARG A 1 225 ? 21.896 8.007 -6.213 1.00 82.62 225 ARG A O 1
ATOM 1757 N N . TYR A 1 226 ? 20.575 7.640 -8.002 1.00 80.00 226 TYR A N 1
ATOM 1758 C CA . TYR A 1 226 ? 21.010 6.264 -8.238 1.00 80.00 226 TYR A CA 1
ATOM 1759 C C . TYR A 1 226 ? 22.477 6.192 -8.672 1.00 80.00 226 TYR A C 1
ATOM 1761 O O . TYR A 1 226 ? 23.224 5.334 -8.206 1.00 80.00 226 TYR A O 1
ATOM 1769 N N . LEU A 1 227 ? 22.902 7.150 -9.491 1.00 80.44 227 LEU A N 1
ATOM 1770 C CA . LEU A 1 227 ? 24.248 7.206 -10.070 1.00 80.44 227 LEU A CA 1
ATOM 1771 C C . LEU A 1 227 ? 25.271 7.897 -9.205 1.00 80.44 227 LEU A C 1
ATOM 1773 O O . LEU A 1 227 ? 26.475 7.707 -9.368 1.00 80.44 227 LEU A O 1
ATOM 1777 N N . GLY A 1 228 ? 24.780 8.676 -8.254 1.00 80.31 228 GLY A N 1
ATOM 1778 C CA . GLY A 1 228 ? 25.613 9.441 -7.366 1.00 80.31 228 GLY A CA 1
ATOM 1779 C C . GLY A 1 228 ? 26.111 10.731 -8.004 1.00 80.31 228 GLY A C 1
ATOM 1780 O O . GLY A 1 228 ? 25.852 11.075 -9.154 1.00 80.31 228 GLY A O 1
ATOM 1781 N N . ARG A 1 229 ? 26.841 11.484 -7.184 1.00 77.62 229 ARG A N 1
ATOM 1782 C CA . ARG A 1 229 ? 27.172 12.894 -7.430 1.00 77.62 229 ARG A CA 1
ATOM 1783 C C . ARG A 1 229 ? 28.147 13.135 -8.586 1.00 77.62 229 ARG A C 1
ATOM 1785 O O . ARG A 1 229 ? 28.363 14.286 -8.933 1.00 77.62 229 ARG A O 1
ATOM 1792 N N . GLN A 1 230 ? 28.767 12.083 -9.117 1.00 80.19 230 GLN A N 1
ATOM 1793 C CA . GLN A 1 230 ? 29.771 12.170 -10.183 1.00 80.19 230 GLN A CA 1
ATOM 1794 C C . GLN A 1 230 ? 29.203 11.861 -11.573 1.00 80.19 230 GLN A C 1
ATOM 1796 O O . GLN A 1 230 ? 29.938 11.970 -12.548 1.00 80.19 230 GLN A O 1
ATOM 1801 N N . ALA A 1 231 ? 27.929 11.473 -11.668 1.00 83.25 231 ALA A N 1
ATOM 1802 C CA . ALA A 1 231 ? 27.294 11.204 -12.949 1.00 83.25 231 ALA A CA 1
ATOM 1803 C C . ALA A 1 231 ? 27.142 12.491 -13.759 1.00 83.25 231 ALA A C 1
ATOM 1805 O O . ALA A 1 231 ? 26.649 13.501 -13.244 1.00 83.25 231 ALA A O 1
ATOM 1806 N N . ASP A 1 232 ? 27.551 12.450 -15.023 1.00 89.75 232 ASP A N 1
ATOM 1807 C CA . ASP A 1 232 ? 27.336 13.576 -15.921 1.00 89.75 232 ASP A CA 1
ATOM 1808 C C . ASP A 1 232 ? 25.845 13.683 -16.335 1.00 89.75 232 ASP A C 1
ATOM 1810 O O . ASP A 1 232 ? 25.074 12.721 -16.212 1.00 89.75 232 ASP A O 1
ATOM 1814 N N . PRO A 1 233 ? 25.387 14.855 -16.816 1.00 90.75 233 PRO A N 1
ATOM 1815 C CA . PRO A 1 233 ? 23.990 15.039 -17.208 1.00 90.75 233 PRO A CA 1
ATOM 1816 C C . PRO A 1 233 ? 23.512 14.098 -18.325 1.00 90.75 233 PRO A C 1
ATOM 1818 O O . PRO A 1 233 ? 22.344 13.709 -18.337 1.00 90.75 233 PRO A O 1
ATOM 1821 N N . GLN A 1 234 ? 24.388 13.709 -19.256 1.00 90.31 234 GLN A N 1
ATOM 1822 C CA . GLN A 1 234 ? 24.030 12.834 -20.374 1.00 90.31 234 GLN A CA 1
ATOM 1823 C C . GLN A 1 234 ? 23.774 11.403 -19.891 1.00 90.31 234 GLN A C 1
ATOM 1825 O O . GLN A 1 234 ? 22.811 10.769 -20.321 1.00 90.31 234 GLN A O 1
ATOM 1830 N N . GLN A 1 235 ? 24.580 10.923 -18.949 1.00 86.50 235 GLN A N 1
ATOM 1831 C CA . GLN A 1 235 ? 24.402 9.650 -18.261 1.00 86.50 235 GLN A CA 1
ATOM 1832 C C . GLN A 1 235 ? 23.073 9.592 -17.490 1.00 86.50 235 GLN A C 1
ATOM 1834 O O . GLN A 1 235 ? 22.355 8.592 -17.562 1.00 86.50 235 GLN A O 1
ATOM 1839 N N . ILE A 1 236 ? 22.708 10.677 -16.797 1.00 88.19 236 ILE A N 1
ATOM 1840 C CA . ILE A 1 236 ? 21.418 10.793 -16.095 1.00 88.19 236 ILE A CA 1
ATOM 1841 C C . ILE A 1 236 ? 20.249 10.703 -17.087 1.00 88.19 236 ILE A C 1
ATOM 1843 O O . ILE A 1 236 ? 19.299 9.956 -16.840 1.00 88.19 236 ILE A O 1
ATOM 1847 N N . LEU A 1 237 ? 20.330 11.420 -18.213 1.00 89.94 237 LEU A N 1
ATOM 1848 C CA . LEU A 1 237 ? 19.308 11.400 -19.266 1.00 89.94 237 LEU A CA 1
ATOM 1849 C C . LEU A 1 237 ? 19.167 10.011 -19.897 1.00 89.94 237 LEU A C 1
ATOM 1851 O O . LEU A 1 237 ? 18.053 9.504 -20.011 1.00 89.94 237 LEU A O 1
ATOM 1855 N N . GLN A 1 238 ? 20.283 9.372 -20.258 1.00 87.69 238 GLN A N 1
ATOM 1856 C CA . GLN A 1 238 ? 20.291 8.026 -20.839 1.00 87.69 238 GLN A CA 1
ATOM 1857 C C . GLN A 1 238 ? 19.665 7.000 -19.893 1.00 87.69 238 GLN A C 1
ATOM 1859 O O . GLN A 1 238 ? 18.859 6.173 -20.318 1.00 87.69 238 GLN A O 1
ATOM 1864 N N . PHE A 1 239 ? 19.988 7.078 -18.603 1.00 85.75 239 PHE A N 1
ATOM 1865 C CA . PHE A 1 239 ? 19.402 6.186 -17.615 1.00 85.75 239 PHE A CA 1
ATOM 1866 C C . PHE A 1 239 ? 17.912 6.440 -17.410 1.00 85.75 239 PHE A C 1
ATOM 1868 O O . PHE A 1 239 ? 17.131 5.495 -17.418 1.00 85.75 239 PHE A O 1
ATOM 1875 N N . ALA A 1 240 ? 17.491 7.697 -17.257 1.00 87.06 240 ALA A N 1
ATOM 1876 C CA . ALA A 1 240 ? 16.074 8.018 -17.116 1.00 87.06 240 ALA A CA 1
ATOM 1877 C C . ALA A 1 240 ? 15.265 7.571 -18.348 1.00 87.06 240 ALA A C 1
ATOM 1879 O O . ALA A 1 240 ? 14.172 7.026 -18.186 1.00 87.06 240 ALA A O 1
ATOM 1880 N N . ALA A 1 241 ? 15.823 7.733 -19.553 1.00 86.94 241 ALA A N 1
ATOM 1881 C CA . ALA A 1 241 ? 15.216 7.289 -20.806 1.00 86.94 241 ALA A CA 1
ATOM 1882 C C . ALA A 1 241 ? 15.084 5.761 -20.882 1.00 86.94 241 ALA A C 1
ATOM 1884 O O . ALA A 1 241 ? 14.023 5.264 -21.242 1.00 86.94 241 ALA A O 1
ATOM 1885 N N . ALA A 1 242 ? 16.103 5.005 -20.453 1.00 84.81 242 ALA A N 1
ATOM 1886 C CA . ALA A 1 242 ? 16.055 3.538 -20.433 1.00 84.81 242 ALA A CA 1
ATOM 1887 C C . ALA A 1 242 ? 14.919 2.970 -19.559 1.00 84.81 242 ALA A C 1
ATOM 1889 O O . ALA A 1 242 ? 14.526 1.818 -19.725 1.00 84.81 242 ALA A O 1
ATOM 1890 N N . TRP A 1 243 ? 14.396 3.770 -18.629 1.00 85.44 243 TRP A N 1
ATOM 1891 C CA . TRP A 1 243 ? 13.303 3.412 -17.727 1.00 85.44 243 TRP A CA 1
ATOM 1892 C C . TRP A 1 243 ? 11.965 4.080 -18.081 1.00 85.44 243 TRP A C 1
ATOM 1894 O O . TRP A 1 243 ? 10.963 3.795 -17.422 1.00 85.44 243 TRP A O 1
ATOM 1904 N N . ALA A 1 244 ? 11.926 4.949 -19.098 1.00 85.75 244 ALA A N 1
ATOM 1905 C CA . ALA A 1 244 ? 10.717 5.663 -19.510 1.00 85.75 244 ALA A CA 1
ATOM 1906 C C . ALA A 1 244 ? 9.654 4.712 -20.082 1.00 85.75 244 ALA A C 1
ATOM 1908 O O . ALA A 1 244 ? 8.479 4.847 -19.744 1.00 85.75 244 ALA A O 1
ATOM 1909 N N . ASP A 1 245 ? 10.089 3.699 -20.834 1.00 87.12 245 ASP A N 1
ATOM 1910 C CA . ASP A 1 245 ? 9.215 2.724 -21.501 1.00 87.12 245 ASP A CA 1
ATOM 1911 C C . ASP A 1 245 ? 8.801 1.562 -20.585 1.00 87.12 245 ASP A C 1
ATOM 1913 O O . ASP A 1 245 ? 8.187 0.593 -21.031 1.00 87.12 245 ASP A O 1
ATOM 1917 N N . LEU A 1 246 ? 9.135 1.610 -19.288 1.00 87.81 246 LEU A N 1
ATOM 1918 C CA . LEU A 1 246 ? 8.769 0.538 -18.363 1.00 87.81 246 LEU A CA 1
ATOM 1919 C C . LEU A 1 246 ? 7.258 0.224 -18.364 1.00 87.81 246 LEU A C 1
ATOM 1921 O O . LEU A 1 246 ? 6.934 -0.964 -18.346 1.00 87.81 246 LEU A O 1
ATOM 1925 N N . PRO A 1 247 ? 6.327 1.202 -18.381 1.00 88.19 247 PRO A N 1
ATOM 1926 C CA . PRO A 1 247 ? 4.897 0.900 -18.465 1.00 88.19 247 PRO A CA 1
ATOM 1927 C C . PRO A 1 247 ? 4.534 0.066 -19.703 1.00 88.19 247 PRO A C 1
ATOM 1929 O O . PRO A 1 247 ? 3.791 -0.910 -19.588 1.00 88.19 247 PRO A O 1
ATOM 1932 N N . ASP A 1 248 ? 5.116 0.380 -20.860 1.00 90.75 248 ASP A N 1
ATOM 1933 C CA . ASP A 1 248 ? 4.883 -0.357 -22.107 1.00 90.75 248 ASP A CA 1
ATOM 1934 C C . ASP A 1 248 ? 5.501 -1.757 -22.046 1.00 90.75 248 ASP A C 1
ATOM 1936 O O . ASP A 1 248 ? 4.862 -2.745 -22.407 1.00 90.75 248 ASP A O 1
ATOM 1940 N N . ILE A 1 249 ? 6.712 -1.875 -21.495 1.00 91.44 249 ILE A N 1
ATOM 1941 C CA . ILE A 1 249 ? 7.361 -3.172 -21.260 1.00 91.44 249 ILE A CA 1
ATOM 1942 C C . ILE A 1 249 ? 6.487 -4.057 -20.366 1.00 91.44 249 ILE A C 1
ATOM 1944 O O . ILE A 1 249 ? 6.293 -5.231 -20.671 1.00 91.44 249 ILE A O 1
ATOM 1948 N N . VAL A 1 250 ? 5.955 -3.508 -19.272 1.00 91.44 250 VAL A N 1
ATOM 1949 C CA . VAL A 1 250 ? 5.138 -4.254 -18.306 1.00 91.44 250 VAL A CA 1
ATOM 1950 C C . VAL A 1 250 ? 3.804 -4.687 -18.914 1.00 91.44 250 VAL A C 1
ATOM 1952 O O . VAL A 1 250 ? 3.370 -5.811 -18.671 1.00 91.44 250 VAL A O 1
ATOM 1955 N N . THR A 1 251 ? 3.161 -3.828 -19.708 1.00 91.44 251 THR A N 1
ATOM 1956 C CA . THR A 1 251 ? 1.857 -4.127 -20.326 1.00 91.44 251 THR A CA 1
ATOM 1957 C C . THR A 1 251 ? 1.944 -5.102 -21.497 1.00 91.44 251 THR A C 1
ATOM 1959 O O . THR A 1 251 ? 0.993 -5.842 -21.740 1.00 91.44 251 THR A O 1
ATOM 1962 N N . GLN A 1 252 ? 3.078 -5.145 -22.198 1.00 93.62 252 GLN A N 1
ATOM 1963 C CA . GLN A 1 252 ? 3.296 -6.043 -23.336 1.00 93.62 252 GLN A CA 1
ATOM 1964 C C . GLN A 1 252 ? 3.952 -7.379 -22.943 1.00 93.62 252 GLN A C 1
ATOM 1966 O O . GLN A 1 252 ? 3.975 -8.316 -23.746 1.00 93.62 252 GLN A O 1
ATOM 1971 N N . ASP A 1 253 ? 4.492 -7.508 -21.726 1.00 94.62 253 ASP A N 1
ATOM 1972 C CA . ASP A 1 253 ? 5.085 -8.765 -21.262 1.00 94.62 253 ASP A CA 1
ATOM 1973 C C . ASP A 1 253 ? 3.999 -9.772 -20.854 1.00 94.62 253 ASP A C 1
ATOM 1975 O O . ASP A 1 253 ? 3.405 -9.704 -19.776 1.00 94.62 253 ASP A O 1
ATOM 1979 N N . SER A 1 254 ? 3.764 -10.762 -21.717 1.00 94.81 254 SER A N 1
ATOM 1980 C CA . SER A 1 254 ? 2.762 -11.817 -21.494 1.00 94.81 254 SER A CA 1
ATOM 1981 C C . SER A 1 254 ? 2.916 -12.576 -20.168 1.00 94.81 254 SER A C 1
ATOM 1983 O O . SER A 1 254 ? 1.915 -13.017 -19.600 1.00 94.81 254 SER A O 1
ATOM 1985 N N . ARG A 1 255 ? 4.137 -12.707 -19.628 1.00 93.69 255 ARG A N 1
ATOM 1986 C CA . ARG A 1 255 ? 4.373 -13.393 -18.346 1.00 93.69 255 ARG A CA 1
ATOM 1987 C C . ARG A 1 255 ? 3.846 -12.556 -17.187 1.00 93.69 255 ARG A C 1
ATOM 1989 O O . ARG A 1 255 ? 3.282 -13.107 -16.243 1.00 93.69 255 ARG A O 1
ATOM 1996 N N . LEU A 1 256 ? 3.999 -11.234 -17.270 1.00 91.56 256 LEU A N 1
ATOM 1997 C CA . LEU A 1 256 ? 3.438 -10.309 -16.289 1.00 91.56 256 LEU A CA 1
ATOM 1998 C C . LEU A 1 256 ? 1.929 -10.225 -16.360 1.00 91.56 256 LEU A C 1
ATOM 2000 O O . LEU A 1 256 ? 1.289 -10.231 -15.311 1.00 91.56 256 LEU A O 1
ATOM 2004 N N . VAL A 1 257 ? 1.371 -10.171 -17.568 1.00 92.94 257 VAL A N 1
ATOM 2005 C CA . VAL A 1 257 ? -0.081 -10.182 -17.755 1.00 92.94 257 VAL A CA 1
ATOM 2006 C C . VAL A 1 257 ? -0.663 -11.444 -17.120 1.00 92.94 257 VAL A C 1
ATOM 2008 O O . VAL A 1 257 ? -1.509 -11.340 -16.234 1.00 92.94 257 VAL A O 1
ATOM 2011 N N . ALA A 1 258 ? -0.113 -12.620 -17.440 1.00 93.81 258 ALA A N 1
ATOM 2012 C CA . ALA A 1 258 ? -0.548 -13.885 -16.849 1.00 93.81 258 ALA A CA 1
ATOM 2013 C C . ALA A 1 258 ? -0.368 -13.931 -15.317 1.00 93.81 258 ALA A C 1
ATOM 2015 O O . ALA A 1 258 ? -1.210 -14.471 -14.593 1.00 93.81 258 ALA A O 1
ATOM 2016 N N . TYR A 1 259 ? 0.723 -13.360 -14.794 1.00 93.06 259 TYR A N 1
ATOM 2017 C CA . TYR A 1 259 ? 0.937 -13.235 -13.351 1.00 93.06 259 TYR A CA 1
ATOM 2018 C C . TYR A 1 259 ? -0.132 -12.334 -12.699 1.00 93.06 259 TYR A C 1
ATOM 2020 O O . TYR A 1 259 ? -0.723 -12.704 -11.679 1.00 93.06 259 TYR A O 1
ATOM 2028 N N . ALA A 1 260 ? -0.406 -11.167 -13.288 1.00 93.50 260 ALA A N 1
ATOM 2029 C CA . ALA A 1 260 ? -1.380 -10.208 -12.781 1.00 93.50 260 ALA A CA 1
ATOM 2030 C C . ALA A 1 260 ? -2.805 -10.770 -12.848 1.00 93.50 260 ALA A C 1
ATOM 2032 O O . ALA A 1 260 ? -3.557 -10.624 -11.884 1.00 93.50 260 ALA A O 1
ATOM 2033 N N . GLU A 1 261 ? -3.167 -11.468 -13.925 1.00 94.44 261 GLU A N 1
ATOM 2034 C CA . GLU A 1 261 ? -4.443 -12.182 -14.053 1.00 94.44 261 GLU A CA 1
ATOM 2035 C C . GLU A 1 261 ? -4.655 -13.171 -12.905 1.00 94.44 261 GLU A C 1
ATOM 2037 O O . GLU A 1 261 ? -5.721 -13.194 -12.283 1.00 94.44 261 GLU A O 1
ATOM 2042 N N . ARG A 1 262 ? -3.610 -13.935 -12.569 1.00 93.88 262 ARG A N 1
ATOM 2043 C CA . ARG A 1 262 ? -3.661 -14.961 -11.525 1.00 93.88 262 ARG A CA 1
ATOM 2044 C C . ARG A 1 262 ? -3.811 -14.389 -10.116 1.00 93.88 262 ARG A C 1
ATOM 2046 O O . ARG A 1 262 ? -4.480 -15.004 -9.289 1.00 93.88 262 ARG A O 1
ATOM 2053 N N . HIS A 1 263 ? -3.169 -13.259 -9.823 1.00 93.00 263 HIS A N 1
ATOM 2054 C CA . HIS A 1 263 ? -2.987 -12.804 -8.437 1.00 93.00 263 HIS A CA 1
ATOM 2055 C C . HIS A 1 263 ? -3.599 -11.445 -8.101 1.00 93.00 263 HIS A C 1
ATOM 2057 O O . HIS A 1 263 ? -3.814 -11.152 -6.922 1.00 93.00 263 HIS A O 1
ATOM 2063 N N . CYS A 1 264 ? -3.881 -10.617 -9.107 1.00 94.00 264 CYS A N 1
ATOM 2064 C CA . CYS A 1 264 ? -4.246 -9.215 -8.915 1.00 94.00 264 CYS A CA 1
ATOM 2065 C C . CYS A 1 264 ? -5.577 -8.840 -9.560 1.00 94.00 264 CYS A C 1
ATOM 2067 O O . CYS A 1 264 ? -6.364 -8.137 -8.930 1.00 94.00 264 CYS A O 1
ATOM 2069 N N . MET A 1 265 ? -5.845 -9.299 -10.785 1.00 94.81 265 MET A N 1
ATOM 2070 C CA . MET A 1 265 ? -6.964 -8.795 -11.590 1.00 94.81 265 MET A CA 1
ATOM 2071 C C . MET A 1 265 ? -8.325 -9.098 -10.965 1.00 94.81 265 MET A C 1
ATOM 2073 O O . MET A 1 265 ? -9.171 -8.212 -10.902 1.00 94.81 265 MET A O 1
ATOM 2077 N N . THR A 1 266 ? -8.537 -10.311 -10.443 1.00 95.50 266 THR A N 1
ATOM 2078 C CA . THR A 1 266 ? -9.814 -10.654 -9.791 1.00 95.50 266 THR A CA 1
ATOM 2079 C C . THR A 1 266 ? -10.066 -9.799 -8.536 1.00 95.50 266 THR A C 1
ATOM 2081 O O . THR A 1 266 ? -11.119 -9.158 -8.471 1.00 95.50 266 THR A O 1
ATOM 2084 N N . PRO A 1 267 ? -9.122 -9.702 -7.574 1.00 94.38 267 PRO A N 1
ATOM 2085 C CA . PRO A 1 267 ? -9.258 -8.780 -6.446 1.00 94.38 267 PRO A CA 1
ATOM 2086 C C . PRO A 1 267 ? -9.425 -7.309 -6.849 1.00 94.38 267 PRO A C 1
ATOM 2088 O O . PRO A 1 267 ? -10.233 -6.593 -6.260 1.00 94.38 267 PRO A O 1
ATOM 2091 N N . TYR A 1 268 ? -8.694 -6.851 -7.868 1.00 95.62 268 TYR A N 1
ATOM 2092 C CA . TYR A 1 268 ? -8.807 -5.480 -8.362 1.00 95.62 268 TYR A CA 1
ATOM 2093 C C . TYR A 1 268 ? -10.186 -5.208 -8.970 1.00 95.62 268 TYR A C 1
ATOM 2095 O O . TYR A 1 268 ? -10.809 -4.205 -8.640 1.00 95.62 268 TYR A O 1
ATOM 2103 N N . ALA A 1 269 ? -10.718 -6.129 -9.776 1.00 95.12 269 ALA A N 1
ATOM 2104 C CA . ALA A 1 269 ? -12.058 -6.015 -10.344 1.00 95.12 269 ALA A CA 1
ATOM 2105 C C . ALA A 1 269 ? -13.153 -6.016 -9.262 1.00 95.12 269 ALA A C 1
ATOM 2107 O O . ALA A 1 269 ? -14.174 -5.345 -9.412 1.00 95.12 269 ALA A O 1
ATOM 2108 N N . GLU A 1 270 ? -12.960 -6.755 -8.164 1.00 94.19 270 GLU A N 1
ATOM 2109 C CA . GLU A 1 270 ? -13.838 -6.682 -6.990 1.00 94.19 270 GLU A CA 1
ATOM 2110 C C . GLU A 1 270 ? -13.825 -5.280 -6.368 1.00 94.19 270 GLU A C 1
ATOM 2112 O O . GLU A 1 270 ? -14.884 -4.681 -6.164 1.00 94.19 270 GLU A O 1
ATOM 2117 N N . ALA A 1 271 ? -12.631 -4.738 -6.129 1.00 92.50 271 ALA A N 1
ATOM 2118 C CA . ALA A 1 271 ? -12.454 -3.410 -5.557 1.00 92.50 271 ALA A CA 1
ATOM 2119 C C . ALA A 1 271 ? -12.984 -2.299 -6.483 1.00 92.50 271 ALA A C 1
ATOM 2121 O O . ALA A 1 271 ? -13.595 -1.339 -6.009 1.00 92.50 271 ALA A O 1
ATOM 2122 N N . LEU A 1 272 ? -12.821 -2.454 -7.800 1.00 92.06 272 LEU A N 1
ATOM 2123 C CA . LEU A 1 272 ? -13.353 -1.554 -8.822 1.00 92.06 272 LEU A CA 1
ATOM 2124 C C . LEU A 1 272 ? -14.878 -1.473 -8.734 1.00 92.06 272 LEU A C 1
ATOM 2126 O O . LEU A 1 272 ? -15.416 -0.390 -8.506 1.00 92.06 272 LEU A O 1
ATOM 2130 N N . ARG A 1 273 ? -15.565 -2.624 -8.775 1.00 91.19 273 ARG A N 1
ATOM 2131 C CA . ARG A 1 273 ? -17.031 -2.682 -8.638 1.00 91.19 273 ARG A CA 1
ATOM 2132 C C . ARG A 1 273 ? -17.513 -2.074 -7.322 1.00 91.19 273 ARG A C 1
ATOM 2134 O O . ARG A 1 273 ? -18.503 -1.347 -7.314 1.00 91.19 273 ARG A O 1
ATOM 2141 N N . ALA A 1 274 ? -16.825 -2.358 -6.214 1.00 87.88 274 ALA A N 1
ATOM 2142 C CA . ALA A 1 274 ? -17.170 -1.797 -4.908 1.00 87.88 274 ALA A CA 1
ATOM 2143 C C . ALA A 1 274 ? -17.037 -0.264 -4.891 1.00 87.88 274 ALA A C 1
ATOM 2145 O O . ALA A 1 274 ? -17.912 0.435 -4.375 1.00 87.88 274 ALA A O 1
ATOM 2146 N N . THR A 1 275 ? -15.978 0.260 -5.507 1.00 86.31 275 THR A N 1
ATOM 2147 C CA . THR A 1 275 ? -15.710 1.704 -5.575 1.00 86.31 275 THR A CA 1
ATOM 2148 C C . THR A 1 275 ? -16.711 2.419 -6.473 1.00 86.31 275 THR A C 1
ATOM 2150 O O . THR A 1 275 ? -17.262 3.444 -6.081 1.00 86.31 275 THR A O 1
ATOM 2153 N N . GLU A 1 276 ? -17.003 1.867 -7.651 1.00 85.31 276 GLU A N 1
ATOM 2154 C CA . GLU A 1 276 ? -17.989 2.421 -8.586 1.00 85.31 276 GLU A CA 1
ATOM 2155 C C . GLU A 1 276 ? -19.403 2.404 -7.999 1.00 85.31 276 GLU A C 1
ATOM 2157 O O . GLU A 1 276 ? -20.135 3.393 -8.094 1.00 85.31 276 GLU A O 1
ATOM 2162 N N . ALA A 1 277 ? -19.774 1.316 -7.315 1.00 83.62 277 ALA A N 1
ATOM 2163 C CA . ALA A 1 277 ? -21.049 1.228 -6.615 1.00 83.62 277 ALA A CA 1
ATOM 2164 C C . ALA A 1 277 ? -21.191 2.331 -5.556 1.00 83.62 277 ALA A C 1
ATOM 2166 O O . ALA A 1 277 ? -22.281 2.876 -5.398 1.00 83.62 277 ALA A O 1
ATOM 2167 N N . LEU A 1 278 ? -20.111 2.698 -4.863 1.00 76.88 278 LEU A N 1
ATOM 2168 C CA . LEU A 1 278 ? -20.112 3.809 -3.910 1.00 76.88 278 LEU A CA 1
ATOM 2169 C C . LEU A 1 278 ? -20.139 5.171 -4.606 1.00 76.88 278 LEU A C 1
ATOM 2171 O O . LEU A 1 278 ? -20.943 6.017 -4.229 1.00 76.88 278 LEU A O 1
ATOM 2175 N N . ALA A 1 279 ? -19.342 5.366 -5.657 1.00 72.12 279 ALA A N 1
ATOM 2176 C CA . ALA A 1 279 ? -19.311 6.615 -6.418 1.00 72.12 279 ALA A CA 1
ATOM 2177 C C . ALA A 1 279 ? -20.650 6.931 -7.113 1.00 72.12 279 ALA A C 1
ATOM 2179 O O . ALA A 1 279 ? -20.985 8.096 -7.310 1.00 72.12 279 ALA A O 1
ATOM 2180 N N . SER A 1 280 ? -21.426 5.902 -7.472 1.00 71.81 280 SER A N 1
ATOM 2181 C CA . SER A 1 280 ? -22.755 6.052 -8.080 1.00 71.81 280 SER A CA 1
ATOM 2182 C C . SER A 1 280 ? -23.870 6.383 -7.080 1.00 71.81 280 SER A C 1
ATOM 2184 O O . SER A 1 280 ? -24.964 6.791 -7.486 1.00 71.81 280 SER A O 1
ATOM 2186 N N . ARG A 1 281 ? -23.628 6.238 -5.767 1.00 69.94 281 ARG A N 1
ATOM 2187 C CA . ARG A 1 281 ? -24.602 6.646 -4.751 1.00 69.94 281 ARG A CA 1
ATOM 2188 C C . ARG A 1 281 ? -24.677 8.165 -4.753 1.00 69.94 281 ARG A C 1
ATOM 2190 O O . ARG A 1 281 ? -23.686 8.846 -4.508 1.00 69.94 281 ARG A O 1
ATOM 2197 N N . ARG A 1 282 ? -25.871 8.709 -5.007 1.00 56.28 282 ARG A N 1
ATOM 2198 C CA . ARG A 1 282 ? -26.112 10.137 -4.778 1.00 56.28 282 ARG A CA 1
ATOM 2199 C C . ARG A 1 282 ? -25.749 10.456 -3.323 1.00 56.28 282 ARG A C 1
ATOM 2201 O O . ARG A 1 282 ? -26.128 9.666 -2.451 1.00 56.28 282 ARG A O 1
ATOM 2208 N N . PRO A 1 283 ? -25.071 11.588 -3.053 1.00 56.06 283 PRO A N 1
ATOM 2209 C CA . PRO A 1 283 ? -24.839 12.016 -1.686 1.00 56.06 283 PRO A CA 1
ATOM 2210 C C . PRO A 1 283 ? -26.180 12.000 -0.960 1.00 56.06 283 PRO A C 1
ATOM 2212 O O . PRO A 1 283 ? -27.184 12.470 -1.509 1.00 56.06 283 PRO A O 1
ATOM 2215 N N . ARG A 1 284 ? -26.227 11.413 0.241 1.00 49.47 284 ARG A N 1
ATOM 2216 C CA . ARG A 1 284 ? -27.413 11.521 1.092 1.00 49.47 284 ARG A CA 1
ATOM 2217 C C . ARG A 1 284 ? -27.620 13.004 1.381 1.00 49.47 284 ARG A C 1
ATOM 2219 O O . ARG A 1 284 ? -27.017 13.557 2.295 1.00 49.47 284 ARG A O 1
ATOM 2226 N N . ALA A 1 285 ? -28.483 13.639 0.600 1.00 45.84 285 ALA A N 1
ATOM 2227 C CA . ALA A 1 285 ? -29.059 14.936 0.894 1.00 45.84 285 ALA A CA 1
ATOM 2228 C C . ALA A 1 285 ? -30.045 14.771 2.060 1.00 45.84 285 ALA A C 1
ATOM 2230 O O . ALA A 1 285 ? -31.238 14.928 1.875 1.00 45.84 285 ALA A O 1
ATOM 2231 N N . ASP A 1 286 ? -29.557 14.326 3.221 1.00 47.12 286 ASP A N 1
ATOM 2232 C CA . ASP A 1 286 ? -30.287 14.332 4.488 1.00 47.12 286 ASP A CA 1
ATOM 2233 C C . ASP A 1 286 ? -29.379 13.849 5.630 1.00 47.12 286 ASP A C 1
ATOM 2235 O O . ASP A 1 286 ? -29.431 12.714 6.103 1.00 47.12 286 ASP A O 1
ATOM 2239 N N . LEU A 1 287 ? -28.539 14.759 6.113 1.00 45.94 287 LEU A N 1
ATOM 2240 C CA . LEU A 1 287 ? -28.295 14.876 7.550 1.00 45.94 287 LEU A CA 1
ATOM 2241 C C . LEU A 1 287 ? -28.800 16.251 7.976 1.00 45.94 287 LEU A C 1
ATOM 2243 O O . LEU A 1 287 ? -28.060 17.132 8.411 1.00 45.94 287 LEU A O 1
ATOM 2247 N N . GLY A 1 288 ? -30.106 16.438 7.787 1.00 37.03 288 GLY A N 1
ATOM 2248 C CA . GLY A 1 288 ? -30.834 17.525 8.399 1.00 37.03 288 GLY A CA 1
ATOM 2249 C C . GLY A 1 288 ? -30.633 17.517 9.913 1.00 37.03 288 GLY A C 1
ATOM 2250 O O . GLY A 1 288 ? -30.698 16.481 10.570 1.00 37.03 288 GLY A O 1
ATOM 2251 N N . ARG A 1 289 ? -30.422 18.722 10.448 1.00 41.88 289 ARG A N 1
ATOM 2252 C CA . ARG A 1 289 ? -31.001 19.185 11.714 1.00 41.88 289 ARG A CA 1
ATOM 2253 C C . ARG A 1 289 ? -31.034 18.110 12.806 1.00 41.88 289 ARG A C 1
ATOM 2255 O O . ARG A 1 289 ? -32.084 17.530 13.088 1.00 41.88 289 ARG A O 1
ATOM 2262 N N . ARG A 1 290 ? -29.925 17.940 13.531 1.00 38.72 290 ARG A N 1
ATOM 2263 C CA . ARG A 1 290 ? -30.063 17.528 14.932 1.00 38.72 290 ARG A CA 1
ATOM 2264 C C . ARG A 1 290 ? -30.885 18.609 15.626 1.00 38.72 290 ARG A C 1
ATOM 2266 O O . ARG A 1 290 ? -30.441 19.745 15.770 1.00 38.72 290 ARG A O 1
ATOM 2273 N N . ARG A 1 291 ? -32.125 18.243 15.950 1.00 38.41 291 ARG A N 1
ATOM 2274 C CA . ARG A 1 291 ? -33.037 18.989 16.810 1.00 38.41 291 ARG A CA 1
ATOM 2275 C C . ARG A 1 291 ? -32.256 19.473 18.029 1.00 38.41 291 ARG A C 1
ATOM 2277 O O . ARG A 1 291 ? -31.721 18.655 18.773 1.00 38.41 291 ARG A O 1
ATOM 2284 N N . ALA A 1 292 ? -32.230 20.787 18.224 1.00 36.91 292 ALA A N 1
ATOM 2285 C CA . ALA A 1 292 ? -32.175 21.343 19.561 1.00 36.91 292 ALA A CA 1
ATOM 2286 C C . ALA A 1 292 ? -33.397 20.780 20.298 1.00 36.91 292 ALA A C 1
ATOM 2288 O O . ALA A 1 292 ? -34.537 21.117 19.976 1.00 36.91 292 ALA A O 1
ATOM 2289 N N . ILE A 1 293 ? -33.156 19.813 21.174 1.00 43.03 293 ILE A N 1
ATOM 2290 C CA . ILE A 1 293 ? -34.107 19.436 22.209 1.00 43.03 293 ILE A CA 1
ATOM 2291 C C . ILE A 1 293 ? -33.733 20.351 23.371 1.00 43.03 293 ILE A C 1
ATOM 2293 O O . ILE A 1 293 ? -32.561 20.388 23.754 1.00 43.03 293 ILE A O 1
ATOM 2297 N N . GLY A 1 294 ? -34.697 21.176 23.783 1.00 38.12 294 GLY A N 1
ATOM 2298 C CA . GLY A 1 294 ? -34.587 22.028 24.964 1.00 38.12 294 GLY A CA 1
ATOM 2299 C C . GLY A 1 294 ? -34.539 21.240 26.261 1.00 38.12 294 GLY A C 1
ATOM 2300 O O . GLY A 1 294 ? -34.698 19.998 26.217 1.00 38.12 294 GLY A O 1
#

Foldseek 3Di:
DCQEWEQEPVATPDPDPVLSVLSVVQHCCLQPPLVCLLPDPDDDPSNLVSLVSPVVVVGHYDYDDCCLQQVQQPPPLVCLLSSVLSVCSNQPPNDQAEDEAEDLLVSVLVSLLSVLLVCLPPPPQPDDPDDGDFLVNSVVVQLVVLVVLNSRHNLNGSSQLVSSVVSNCVRPNPSYAYAYPPLQADPQQAGQCQVCVSRVHDGDPDHDDDPDDPDLVVLLVSLCSSVDDPDDSVSSVVNSVSSPCSSVVSVPPPSNVVSCVVGPPVSNVVNHVSSVVSSPDDPPPDPDDPDPDD